Protein AF-A0AA88SVY3-F1 (afdb_monomer)

Foldseek 3Di:
DDDDDDDDDDDDDDDDDDDDDDDDDDDDDDDPDPDDDDDPPDPPPPPPDDPLSVVCPPHAFDWDFCVQVVVVCLVVVVVDDPQWQKEKFFDTFAAAADDPQQWLLRQLQSQVCQQPVVDDDDSVNLVVLCVVVVCWDTHDHLAPVSSQVSSCVRRVFHKDKFADFCDDPNVLVVLQLLLQQFKKKAWFAQDPVRAGDQPLQQRTGIKIWRMKMFTAGPPPDDQPPFDADPSGNSYTYDPHGDDSVSSVDTPWMWTWIHTNSHRHTDTYTPVRRRNRQQRNQDHNVCVVPVPDDTDADPNGSNNRTHRIMMTIDHPVPPDDPPDDPPPPDDDDDDDD

Secondary structure (DSSP, 8-state):
---------------PPPPPPPPPPPPPPPPPPPPPPPPP----------HHHHHHTT--PPPSSSHHHHHHHHTTGGGS-TTEEEEEEE---------SS-HHHHHHHHHHHHH-TT----HHHHHHHHHHTTS-SSS----HHHHHHHHHHHH---EEEEES-SSTHHHHHHHHHHHTT--EEEEEEB-TTS-B--STTTTEEEEEEEEEEEEEETTSS-GGGSEE-SS-TTEEEESSPPPHHHHHS-SEEEEEEEETT-SS-EEEEHHHHHHHHHT-----HHHHHSS------TTHHHHHHTTEEEEEPPGGG------STTSS--------

Sequence (336 aa):
MEHDKQELMSVAPSHFTPPLAPPPPPPAPPPPPPAPPPPPHAPSLQSKKKLYQAIAEGRTAVEGDFEEACLLFTQRESSFRKDLQWVLFNKYVPSLIQDGPKCGLVALWMASHLLNPAMTISIENIMQKAVNKRYTSQGEMFSARDMALLAEEVYGIRVQRLSGGMTGDHAALILKHLTDGQPILIPYDEDFNHEPCLRSGHKAHWAVASGVLLGLAQGSVNSEQLLTDATLPWLHLSGVGAPATWLSNPVEVYILAKQGKSLRYQLWKFETVAKSNAQLREIDPQRASDGSYYVLPPGGVEEGLAGQVLLLHTSQTNTYPEQDAMGRMAVQHDCV

Mean predicted aligned error: 11.78 Å

pLDDT: mean 85.82, std 18.76, range [34.41, 98.88]

Structure (mmCIF, N/CA/C/O backbone):
data_AF-A0AA88SVY3-F1
#
_entry.id   AF-A0AA88SVY3-F1
#
loop_
_atom_site.group_PDB
_atom_site.id
_atom_site.type_symbol
_atom_site.label_atom_id
_atom_site.label_alt_id
_atom_site.label_comp_id
_atom_site.label_asym_id
_atom_site.label_entity_id
_atom_site.label_seq_id
_atom_site.pdbx_PDB_ins_code
_atom_site.Cartn_x
_atom_site.Cartn_y
_atom_site.Cartn_z
_atom_site.occupancy
_atom_site.B_iso_or_equiv
_atom_site.auth_seq_id
_atom_site.auth_comp_id
_atom_site.auth_asym_id
_atom_site.auth_atom_id
_atom_site.pdbx_PDB_model_num
ATOM 1 N N . MET A 1 1 ? 110.793 19.711 -80.933 1.00 38.62 1 MET A N 1
ATOM 2 C CA . MET A 1 1 ? 110.943 21.115 -81.341 1.00 38.62 1 MET A CA 1
ATOM 3 C C . MET A 1 1 ? 109.806 21.879 -80.695 1.00 38.62 1 MET A C 1
ATOM 5 O O . MET A 1 1 ? 108.677 21.708 -81.118 1.00 38.62 1 MET A O 1
ATOM 9 N N . GLU A 1 2 ? 110.103 22.444 -79.522 1.00 40.59 2 GLU A N 1
ATOM 10 C CA . GLU A 1 2 ? 109.792 23.835 -79.150 1.00 40.59 2 GLU A CA 1
ATOM 11 C C . GLU A 1 2 ? 108.325 24.082 -78.789 1.00 40.59 2 GLU A C 1
ATOM 13 O O . GLU A 1 2 ? 107.413 23.643 -79.466 1.00 40.59 2 GLU A O 1
ATOM 18 N N . HIS A 1 3 ? 107.984 24.828 -77.758 1.00 39.03 3 HIS A N 1
ATOM 19 C CA . HIS A 1 3 ? 108.683 25.286 -76.573 1.00 39.03 3 HIS A CA 1
ATOM 20 C C . HIS A 1 3 ? 107.538 25.744 -75.671 1.00 39.03 3 HIS A C 1
ATOM 22 O O . HIS A 1 3 ? 106.634 26.454 -76.112 1.00 39.03 3 HIS A O 1
ATOM 28 N N . ASP A 1 4 ? 107.603 25.320 -74.420 1.00 38.50 4 ASP A N 1
ATOM 29 C CA . ASP A 1 4 ? 106.940 25.952 -73.294 1.00 38.50 4 ASP A CA 1
ATOM 30 C C . ASP A 1 4 ? 107.111 27.479 -73.331 1.00 38.50 4 ASP A C 1
ATOM 32 O O . ASP A 1 4 ? 108.226 27.980 -73.513 1.00 38.50 4 ASP A O 1
ATOM 36 N N . LYS A 1 5 ? 106.028 28.213 -73.064 1.00 45.25 5 LYS A N 1
ATOM 37 C CA . LYS A 1 5 ? 106.104 29.547 -72.463 1.00 45.25 5 LYS A CA 1
ATOM 38 C C . LYS A 1 5 ? 105.030 29.695 -71.389 1.00 45.25 5 LYS A C 1
ATOM 40 O O . LYS A 1 5 ? 103.870 29.981 -71.657 1.00 45.25 5 LYS A O 1
ATOM 45 N N . GLN A 1 6 ? 105.508 29.473 -70.170 1.00 35.91 6 GLN A N 1
ATOM 46 C CA . GLN A 1 6 ? 105.113 30.107 -68.917 1.00 35.91 6 GLN A CA 1
ATOM 47 C C . GLN A 1 6 ? 104.550 31.523 -69.072 1.00 35.91 6 GLN A C 1
ATOM 49 O O . GLN A 1 6 ? 105.195 32.383 -69.672 1.00 35.91 6 GLN A O 1
ATOM 54 N N . GLU A 1 7 ? 103.476 31.801 -68.332 1.00 40.00 7 GLU A N 1
ATOM 55 C CA . GLU A 1 7 ? 103.371 33.074 -67.626 1.00 40.00 7 GLU A CA 1
ATOM 56 C C . GLU A 1 7 ? 102.942 32.841 -66.170 1.00 40.00 7 GLU A C 1
ATOM 58 O O . GLU A 1 7 ? 101.982 32.133 -65.865 1.00 40.00 7 GLU A O 1
ATOM 63 N N . LEU A 1 8 ? 103.774 33.384 -65.283 1.00 38.03 8 LEU A N 1
ATOM 64 C CA . LEU A 1 8 ? 103.706 33.370 -63.828 1.00 38.03 8 LEU A CA 1
ATOM 65 C C . LEU A 1 8 ? 102.460 34.099 -63.317 1.00 38.03 8 LEU A C 1
ATOM 67 O O . LEU A 1 8 ? 102.281 35.262 -63.656 1.00 38.03 8 LEU A O 1
ATOM 71 N N . MET A 1 9 ? 101.773 33.533 -62.320 1.00 37.78 9 MET A N 1
ATOM 72 C CA . MET A 1 9 ? 101.208 34.336 -61.227 1.00 37.78 9 MET A CA 1
ATOM 73 C C . MET A 1 9 ? 101.371 33.625 -59.872 1.00 37.78 9 MET A C 1
ATOM 75 O O . MET A 1 9 ? 100.704 32.646 -59.567 1.00 37.78 9 MET A O 1
ATOM 79 N N . SER A 1 10 ? 102.343 34.143 -59.114 1.00 42.22 10 SER A N 1
ATOM 80 C CA . SER A 1 10 ? 102.371 34.395 -57.664 1.00 42.22 10 SER A CA 1
ATOM 81 C C . SER A 1 10 ? 101.525 33.514 -56.724 1.00 42.22 10 SER A C 1
ATOM 83 O O . SER A 1 10 ? 100.301 33.586 -56.683 1.00 42.22 10 SER A O 1
ATOM 85 N N . VAL A 1 11 ? 102.238 32.781 -55.861 1.00 44.75 11 VAL A N 1
ATOM 86 C CA . VAL A 1 11 ? 101.740 32.157 -54.625 1.00 44.75 11 VAL A CA 1
ATOM 87 C C . VAL A 1 11 ? 101.796 33.172 -53.474 1.00 44.75 11 VAL A C 1
ATOM 89 O O . VAL A 1 11 ? 102.822 33.822 -53.275 1.00 44.75 11 VAL A O 1
ATOM 92 N N . ALA A 1 12 ? 100.723 33.250 -52.684 1.00 44.59 12 ALA A N 1
ATOM 93 C CA . ALA A 1 12 ? 100.637 33.922 -51.381 1.00 44.59 12 ALA A CA 1
ATOM 94 C C . ALA A 1 12 ? 99.680 33.104 -50.464 1.00 44.59 12 ALA A C 1
ATOM 96 O O . ALA A 1 12 ? 98.941 32.264 -50.976 1.00 44.59 12 ALA A O 1
ATOM 97 N N . PRO A 1 13 ? 99.736 33.223 -49.123 1.00 45.59 13 PRO A N 1
ATOM 98 C CA . PRO A 1 13 ? 100.022 32.098 -48.234 1.00 45.59 13 PRO A CA 1
ATOM 99 C C . PRO A 1 13 ? 98.795 31.340 -47.706 1.00 45.59 13 PRO A C 1
ATOM 101 O O . PRO A 1 13 ? 97.705 31.874 -47.521 1.00 45.59 13 PRO A O 1
ATOM 104 N N . SER A 1 14 ? 99.043 30.072 -47.386 1.00 46.75 14 SER A N 1
ATOM 105 C CA . SER A 1 14 ? 98.142 29.106 -46.762 1.00 46.75 14 SER A CA 1
ATOM 106 C C . SER A 1 14 ? 97.764 29.477 -45.322 1.00 46.75 14 SER A C 1
ATOM 108 O O . SER A 1 14 ? 98.605 29.418 -44.422 1.00 46.75 14 SER A O 1
ATOM 110 N N . HIS A 1 15 ? 96.480 29.755 -45.093 1.00 52.34 15 HIS A N 1
ATOM 111 C CA . HIS A 1 15 ? 95.868 29.800 -43.766 1.00 52.34 15 HIS A CA 1
ATOM 112 C C . HIS A 1 15 ? 95.103 28.496 -43.501 1.00 52.34 15 HIS A C 1
ATOM 114 O O . HIS A 1 15 ? 94.047 28.246 -44.080 1.00 52.34 15 HIS A O 1
ATOM 120 N N . PHE A 1 16 ? 95.644 27.665 -42.609 1.00 52.28 16 PHE A N 1
ATOM 121 C CA . PHE A 1 16 ? 94.919 26.549 -42.002 1.00 52.28 16 PHE A CA 1
ATOM 122 C C . PHE A 1 16 ? 93.785 27.105 -41.130 1.00 52.28 16 PHE A C 1
ATOM 124 O O . PHE A 1 16 ? 94.038 27.805 -40.151 1.00 52.28 16 PHE A O 1
ATOM 131 N N . THR A 1 17 ? 92.540 26.790 -41.481 1.00 57.47 17 THR A N 1
ATOM 132 C CA . THR A 1 17 ? 91.354 27.051 -40.655 1.00 57.47 17 THR A CA 1
ATOM 133 C C . THR A 1 17 ? 90.905 25.741 -39.991 1.00 57.47 17 THR A C 1
ATOM 135 O O . THR A 1 17 ? 90.805 24.721 -40.674 1.00 57.47 17 THR A O 1
ATOM 138 N N . PRO A 1 18 ? 90.679 25.714 -38.664 1.00 63.53 18 PRO A N 1
ATOM 139 C CA . PRO A 1 18 ? 90.101 24.556 -37.983 1.00 63.53 18 PRO A CA 1
ATOM 140 C C . PRO A 1 18 ? 88.616 24.371 -38.368 1.00 63.53 18 PRO A C 1
ATOM 142 O O . PRO A 1 18 ? 87.993 25.309 -38.872 1.00 63.53 18 PRO A O 1
ATOM 145 N N . PRO A 1 19 ? 88.042 23.169 -38.169 1.00 61.12 19 PRO A N 1
ATOM 146 C CA . PRO A 1 19 ? 86.745 22.798 -38.732 1.00 61.12 19 PRO A CA 1
ATOM 147 C C . PRO A 1 19 ? 85.593 23.621 -38.142 1.00 61.12 19 PRO A C 1
ATOM 149 O O . PRO A 1 19 ? 85.556 23.892 -36.941 1.00 61.12 19 PRO A O 1
ATOM 152 N N . LEU A 1 20 ? 84.626 23.980 -38.994 1.00 62.75 20 LEU A N 1
ATOM 153 C CA . LEU A 1 20 ? 83.372 24.604 -38.576 1.00 62.75 20 LEU A CA 1
ATOM 154 C C . LEU A 1 20 ? 82.598 23.663 -37.642 1.00 62.75 20 LEU A C 1
ATOM 156 O O . LEU A 1 20 ? 82.299 22.523 -37.996 1.00 62.75 20 LEU A O 1
ATOM 160 N N . ALA A 1 21 ? 82.253 24.166 -36.457 1.00 71.06 21 ALA A N 1
ATOM 161 C CA . ALA A 1 21 ? 81.318 23.510 -35.555 1.00 71.06 21 ALA A CA 1
ATOM 162 C C . ALA A 1 21 ? 79.933 23.370 -36.225 1.00 71.06 21 ALA A C 1
ATOM 164 O O . ALA A 1 21 ? 79.529 24.269 -36.972 1.00 71.06 21 ALA A O 1
ATOM 165 N N . PRO A 1 22 ? 79.192 22.274 -35.974 1.00 73.69 22 PRO A N 1
ATOM 166 C CA . PRO A 1 22 ? 77.844 22.120 -36.504 1.00 73.69 22 PRO A CA 1
ATOM 167 C C . PRO A 1 22 ? 76.922 23.223 -35.956 1.00 73.69 22 PRO A C 1
ATOM 169 O O . PRO A 1 22 ? 77.108 23.670 -34.819 1.00 73.69 22 PRO A O 1
ATOM 172 N N . PRO A 1 23 ? 75.930 23.674 -36.744 1.00 76.31 23 PRO A N 1
ATOM 173 C CA . PRO A 1 23 ? 75.002 24.704 -36.303 1.00 76.31 23 PRO A CA 1
ATOM 174 C C . PRO A 1 23 ? 74.207 24.230 -35.075 1.00 76.31 23 PRO A C 1
ATOM 176 O O . PRO A 1 23 ? 73.909 23.037 -34.958 1.00 76.31 23 PRO A O 1
ATOM 179 N N . PRO A 1 24 ? 73.847 25.147 -34.158 1.00 76.38 24 PRO A N 1
ATOM 180 C CA . PRO A 1 24 ? 73.010 24.808 -33.017 1.00 76.38 24 PRO A CA 1
ATOM 181 C C . PRO A 1 24 ? 71.644 24.283 -33.492 1.00 76.38 24 PRO A C 1
ATOM 183 O O . PRO A 1 24 ? 71.151 24.717 -34.539 1.00 76.38 24 PRO A O 1
ATOM 186 N N . PRO A 1 25 ? 71.017 23.359 -32.741 1.00 77.00 25 PRO A N 1
ATOM 187 C CA . PRO A 1 25 ? 69.682 22.880 -33.068 1.00 77.00 25 PRO A CA 1
ATOM 188 C C . PRO A 1 25 ? 68.681 24.048 -33.078 1.00 77.00 25 PRO A C 1
ATOM 190 O O . PRO A 1 25 ? 68.851 25.010 -32.320 1.00 77.00 25 PRO A O 1
ATOM 193 N N . PRO A 1 26 ? 67.637 23.983 -33.923 1.00 78.69 26 PRO A N 1
ATOM 194 C CA . PRO A 1 26 ? 66.611 25.013 -33.960 1.00 78.69 26 PRO A CA 1
ATOM 195 C C . PRO A 1 26 ? 65.937 25.156 -32.584 1.00 78.69 26 PRO A C 1
ATOM 197 O O . PRO A 1 26 ? 65.786 24.159 -31.869 1.00 78.69 26 PRO A O 1
ATOM 200 N N . PRO A 1 27 ? 65.528 26.378 -32.197 1.00 78.25 27 PRO A N 1
ATOM 201 C CA . PRO A 1 27 ? 64.819 26.597 -30.945 1.00 78.25 27 PRO A CA 1
ATOM 202 C C . PRO A 1 27 ? 63.531 25.769 -30.915 1.00 78.25 27 PRO A C 1
ATOM 204 O O . PRO A 1 27 ? 62.824 25.659 -31.919 1.00 78.25 27 PRO A O 1
ATOM 207 N N . ALA A 1 28 ? 63.239 25.179 -29.753 1.00 76.44 28 ALA A N 1
ATOM 208 C CA . ALA A 1 28 ? 62.013 24.424 -29.544 1.00 76.44 28 ALA A CA 1
ATOM 209 C C . ALA A 1 28 ? 60.786 25.305 -29.855 1.00 76.44 28 ALA A C 1
ATOM 211 O O . ALA A 1 28 ? 60.796 26.497 -29.522 1.00 76.44 28 ALA A O 1
ATOM 212 N N . PRO A 1 29 ? 59.734 24.751 -30.486 1.00 78.31 29 PRO A N 1
ATOM 213 C CA . PRO A 1 29 ? 58.513 25.500 -30.735 1.00 78.31 29 PRO A CA 1
ATOM 214 C C . PRO A 1 29 ? 57.922 26.001 -29.407 1.00 78.31 29 PRO A C 1
ATOM 216 O O . PRO A 1 29 ? 58.039 25.314 -28.386 1.00 78.31 29 PRO A O 1
ATOM 219 N N . PRO A 1 30 ? 57.298 27.193 -29.398 1.00 79.75 30 PRO A N 1
ATOM 220 C CA . PRO A 1 30 ? 56.663 27.716 -28.199 1.00 79.75 30 PRO A CA 1
ATOM 221 C C . PRO A 1 30 ? 55.594 26.733 -27.697 1.00 79.75 30 PRO A C 1
ATOM 223 O O . PRO A 1 30 ? 54.940 26.072 -28.513 1.00 79.75 30 PRO A O 1
ATOM 226 N N . PRO A 1 31 ? 55.406 26.620 -26.369 1.00 78.38 31 PRO A N 1
ATOM 227 C CA . PRO A 1 31 ? 54.358 25.778 -25.815 1.00 78.38 31 PRO A CA 1
ATOM 228 C C . PRO A 1 31 ? 52.995 26.208 -26.376 1.00 78.38 31 PRO A C 1
ATOM 230 O O . PRO A 1 31 ? 52.778 27.405 -26.605 1.00 78.38 31 PRO A O 1
ATOM 233 N N . PRO A 1 32 ? 52.075 25.256 -26.615 1.00 77.50 32 PRO A N 1
ATOM 234 C CA . PRO A 1 32 ? 50.740 25.589 -27.082 1.00 77.50 32 PRO A CA 1
ATOM 235 C C . PRO A 1 32 ? 50.075 26.563 -26.097 1.00 77.50 32 PRO A C 1
ATOM 237 O O . PRO A 1 32 ? 50.305 26.459 -24.886 1.00 77.50 32 PRO A O 1
ATOM 240 N N . PRO A 1 33 ? 49.264 27.514 -26.593 1.00 78.88 33 PRO A N 1
ATOM 241 C CA . PRO A 1 33 ? 48.534 28.421 -25.723 1.00 78.88 33 PRO A CA 1
ATOM 242 C C . PRO A 1 33 ? 47.681 27.612 -24.733 1.00 78.88 33 PRO A C 1
ATOM 244 O O . PRO A 1 33 ? 47.152 26.559 -25.106 1.00 78.88 33 PRO A O 1
ATOM 247 N N . PRO A 1 34 ? 47.549 28.074 -23.476 1.00 77.69 34 PRO A N 1
ATOM 248 C CA . PRO A 1 34 ? 46.697 27.413 -22.500 1.00 77.69 34 PRO A CA 1
ATOM 249 C C . PRO A 1 34 ? 45.287 27.271 -23.072 1.00 77.69 34 PRO A C 1
ATOM 251 O O . PRO A 1 34 ? 44.765 28.198 -23.697 1.00 77.69 34 PRO A O 1
ATOM 254 N N . ALA A 1 35 ? 44.696 26.089 -22.884 1.00 75.19 35 ALA A N 1
ATOM 255 C CA . ALA A 1 35 ? 43.340 25.821 -23.333 1.00 75.19 35 ALA A CA 1
ATOM 256 C C . ALA A 1 35 ? 42.397 26.911 -22.790 1.00 75.19 35 ALA A C 1
ATOM 258 O O . ALA A 1 35 ? 42.547 27.313 -21.629 1.00 75.19 35 ALA A O 1
ATOM 259 N N . PRO A 1 36 ? 41.447 27.409 -23.604 1.00 76.75 36 PRO A N 1
ATOM 260 C CA . PRO A 1 36 ? 40.464 28.362 -23.118 1.00 76.75 36 PRO A CA 1
ATOM 261 C C . PRO A 1 36 ? 39.750 27.768 -21.896 1.00 76.75 36 PRO A C 1
ATOM 263 O O . PRO A 1 36 ? 39.521 26.553 -21.859 1.00 76.75 36 PRO A O 1
ATOM 266 N N . PRO A 1 37 ? 39.415 28.595 -20.888 1.00 73.81 37 PRO A N 1
ATOM 267 C CA . PRO A 1 37 ? 38.660 28.120 -19.741 1.00 73.81 37 PRO A CA 1
ATOM 268 C C . PRO A 1 37 ? 37.387 27.427 -20.240 1.00 73.81 37 PRO A C 1
ATOM 270 O O . PRO A 1 37 ? 36.797 27.886 -21.228 1.00 73.81 37 PRO A O 1
ATOM 273 N N . PRO A 1 38 ? 36.970 26.319 -19.601 1.00 68.75 38 PRO A N 1
ATOM 274 C CA . PRO A 1 38 ? 35.731 25.661 -19.975 1.00 68.75 38 PRO A CA 1
ATOM 275 C C . PRO A 1 38 ? 34.604 26.702 -19.959 1.00 68.75 38 PRO A C 1
ATOM 277 O O . PRO A 1 38 ? 34.604 27.580 -19.086 1.00 68.75 38 PRO A O 1
ATOM 280 N N . PRO A 1 39 ? 33.666 26.649 -20.922 1.00 68.38 39 PRO A N 1
ATOM 281 C CA . PRO A 1 39 ? 32.516 27.538 -20.897 1.00 68.38 39 PRO A CA 1
ATOM 282 C C . PRO A 1 39 ? 31.857 27.437 -19.515 1.00 68.38 39 PRO A C 1
ATOM 284 O O . PRO A 1 39 ? 31.806 26.331 -18.961 1.00 68.38 39 PRO A O 1
ATOM 287 N N . PRO A 1 40 ? 31.390 28.559 -18.931 1.00 62.84 40 PRO A N 1
ATOM 288 C CA . PRO A 1 40 ? 30.701 28.516 -17.651 1.00 62.84 40 PRO A CA 1
ATOM 289 C C . PRO A 1 40 ? 29.608 27.461 -17.758 1.00 62.84 40 PRO A C 1
ATOM 291 O O . PRO A 1 40 ? 28.834 27.479 -18.719 1.00 62.84 40 PRO A O 1
ATOM 294 N N . HIS A 1 41 ? 29.613 26.507 -16.821 1.00 53.84 41 HIS A N 1
ATOM 295 C CA . HIS A 1 41 ? 28.600 25.467 -16.753 1.00 53.84 41 HIS A CA 1
ATOM 296 C C . HIS A 1 41 ? 27.244 26.139 -16.942 1.00 53.84 41 HIS A C 1
ATOM 298 O O . HIS A 1 41 ? 26.860 26.990 -16.135 1.00 53.84 41 HIS A O 1
ATOM 304 N N . ALA A 1 42 ? 26.553 25.799 -18.035 1.00 49.50 42 ALA A N 1
ATOM 305 C CA . ALA A 1 42 ? 25.160 26.170 -18.187 1.00 49.50 42 ALA A CA 1
ATOM 306 C C . ALA A 1 42 ? 24.477 25.783 -16.870 1.00 49.50 42 ALA A C 1
ATOM 308 O O . ALA A 1 42 ? 24.758 24.680 -16.378 1.00 49.50 42 ALA A O 1
ATOM 309 N N . PRO A 1 43 ? 23.676 26.671 -16.251 1.00 45.84 43 PRO A N 1
ATOM 310 C CA . PRO A 1 43 ? 22.988 26.323 -15.024 1.00 45.84 43 PRO A CA 1
ATOM 311 C C . PRO A 1 43 ? 22.307 24.990 -15.283 1.00 45.84 43 PRO A C 1
ATOM 313 O O . PRO A 1 43 ? 21.544 24.866 -16.244 1.00 45.84 43 PRO A O 1
ATOM 316 N N . SER A 1 44 ? 22.690 23.987 -14.485 1.00 46.94 44 SER A N 1
ATOM 317 C CA . SER A 1 44 ? 22.008 22.703 -14.424 1.00 46.94 44 SER A CA 1
ATOM 318 C C . SER A 1 44 ? 20.526 23.024 -14.522 1.00 46.94 44 SER A C 1
ATOM 320 O O . SER A 1 44 ? 20.018 23.793 -13.700 1.00 46.94 44 SER A O 1
ATOM 322 N N . LEU A 1 45 ? 19.874 22.554 -15.591 1.00 45.50 45 LEU A N 1
ATOM 323 C CA . LEU A 1 45 ? 18.425 22.569 -15.688 1.00 45.50 45 LEU A CA 1
ATOM 324 C C . LEU A 1 45 ? 17.968 21.782 -14.467 1.00 45.50 45 LEU A C 1
ATOM 326 O O . LEU A 1 45 ? 17.902 20.557 -14.516 1.00 45.50 45 LEU A O 1
ATOM 330 N N . GLN A 1 46 ? 17.738 22.478 -13.351 1.00 50.09 46 GLN A N 1
ATOM 331 C CA . GLN A 1 46 ? 17.101 21.910 -12.184 1.00 50.09 46 GLN A CA 1
ATOM 332 C C . GLN A 1 46 ? 15.807 21.347 -12.738 1.00 50.09 46 GLN A C 1
ATOM 334 O O . GLN A 1 46 ? 14.932 22.103 -13.173 1.00 50.09 46 GLN A O 1
ATOM 339 N N . SER A 1 47 ? 15.742 20.019 -12.837 1.00 61.25 47 SER A N 1
ATOM 340 C CA . SER A 1 47 ? 14.540 19.315 -13.243 1.00 61.25 47 SER A CA 1
ATOM 341 C C . SER A 1 47 ? 13.410 19.940 -12.443 1.00 61.25 47 SER A C 1
ATOM 343 O O . SER A 1 47 ? 13.499 19.958 -11.212 1.00 61.25 47 SER A O 1
ATOM 345 N N . LYS A 1 48 ? 12.424 20.549 -13.117 1.00 72.88 48 LYS A N 1
ATOM 346 C CA . LYS A 1 48 ? 11.329 21.251 -12.438 1.00 72.88 48 LYS A CA 1
ATOM 347 C C . LYS A 1 48 ? 10.789 20.323 -11.351 1.00 72.88 48 LYS A C 1
ATOM 349 O O . LYS A 1 48 ? 10.248 19.265 -11.678 1.00 72.88 48 LYS A O 1
ATOM 354 N N . LYS A 1 49 ? 11.003 20.689 -10.081 1.00 80.69 49 LYS A N 1
ATOM 355 C CA . LYS A 1 49 ? 10.572 19.885 -8.934 1.00 80.69 49 LYS A CA 1
ATOM 356 C C . LYS A 1 49 ? 9.083 19.604 -9.083 1.00 80.69 49 LYS A C 1
ATOM 358 O O . LYS A 1 49 ? 8.299 20.514 -9.365 1.00 80.69 49 LYS A O 1
ATOM 363 N N . LYS A 1 50 ? 8.689 18.343 -8.922 1.00 90.31 50 LYS A N 1
ATOM 364 C CA . LYS A 1 50 ? 7.274 17.967 -8.982 1.00 90.31 50 LYS A CA 1
ATOM 365 C C . LYS A 1 50 ? 6.545 18.532 -7.762 1.00 90.31 50 LYS A C 1
ATOM 367 O O . LYS A 1 50 ? 7.145 18.701 -6.703 1.00 90.31 50 LYS A O 1
ATOM 372 N N . LEU A 1 51 ? 5.239 18.779 -7.894 1.00 89.94 51 LEU A N 1
ATOM 373 C CA . LEU A 1 51 ? 4.417 19.388 -6.838 1.00 89.94 51 LEU A CA 1
ATOM 374 C C . LEU A 1 51 ? 4.582 18.686 -5.481 1.00 89.94 51 LEU A C 1
ATOM 376 O O . LEU A 1 51 ? 4.783 19.344 -4.468 1.00 89.94 51 LEU A O 1
ATOM 380 N N . TYR A 1 52 ? 4.562 17.353 -5.464 1.00 90.12 52 TYR A N 1
ATOM 381 C CA . TYR A 1 52 ? 4.708 16.587 -4.228 1.00 90.12 52 TYR A CA 1
ATOM 382 C C . TYR A 1 52 ? 6.099 16.723 -3.583 1.00 90.12 52 TYR A C 1
ATOM 384 O O . TYR A 1 52 ? 6.205 16.742 -2.360 1.00 90.12 52 TYR A O 1
ATOM 392 N N . GLN A 1 53 ? 7.161 16.884 -4.384 1.00 92.56 53 GLN A N 1
ATOM 393 C CA . GLN A 1 53 ? 8.515 17.139 -3.878 1.00 92.56 53 GLN A CA 1
ATOM 394 C C . GLN A 1 53 ? 8.584 18.523 -3.228 1.00 92.56 53 GLN A C 1
ATOM 396 O O . GLN A 1 53 ? 9.144 18.660 -2.147 1.00 92.56 53 GLN A O 1
ATOM 401 N N . ALA A 1 54 ? 7.957 19.528 -3.847 1.00 92.06 54 ALA A N 1
ATOM 402 C CA . ALA A 1 54 ? 7.877 20.876 -3.291 1.00 92.06 54 ALA A CA 1
ATOM 403 C C . ALA A 1 54 ? 7.040 20.929 -1.999 1.00 92.06 54 ALA A C 1
ATOM 405 O O . ALA A 1 54 ? 7.413 21.619 -1.057 1.00 92.06 54 ALA A O 1
ATOM 406 N N . ILE A 1 55 ? 5.934 20.178 -1.920 1.00 89.81 55 ILE A N 1
ATOM 407 C CA . ILE A 1 55 ? 5.104 20.095 -0.704 1.00 89.81 55 ILE A CA 1
ATOM 408 C C . ILE A 1 55 ? 5.874 19.454 0.459 1.00 89.81 55 ILE A C 1
ATOM 410 O O . ILE A 1 55 ? 5.670 19.843 1.609 1.00 89.81 55 ILE A O 1
ATOM 414 N N . ALA A 1 56 ? 6.725 18.468 0.176 1.00 91.75 56 ALA A N 1
ATOM 415 C CA . ALA A 1 56 ? 7.505 17.765 1.188 1.00 91.75 56 ALA A CA 1
ATOM 416 C C . ALA A 1 56 ? 8.794 18.495 1.599 1.00 91.75 56 ALA A C 1
ATOM 418 O O . ALA A 1 56 ? 9.373 18.176 2.636 1.00 91.75 56 ALA A O 1
ATOM 419 N N . GLU A 1 57 ? 9.255 19.462 0.807 1.00 91.69 57 GLU A N 1
ATOM 420 C CA . GLU A 1 57 ? 10.495 20.183 1.068 1.00 91.69 57 GLU A CA 1
ATOM 421 C C . GLU A 1 57 ? 10.454 20.907 2.423 1.00 91.69 57 GLU A C 1
ATOM 423 O O . GLU A 1 57 ? 9.513 21.637 2.738 1.00 91.69 57 GLU A O 1
ATOM 428 N N . GLY A 1 58 ? 11.476 20.667 3.250 1.00 89.94 58 GLY A N 1
ATOM 429 C CA . GLY A 1 58 ? 11.582 21.241 4.594 1.00 89.94 58 GLY A CA 1
ATOM 430 C C . GLY A 1 58 ? 10.634 20.640 5.638 1.00 89.94 58 GLY A C 1
ATOM 431 O O . GLY A 1 58 ? 10.568 21.160 6.750 1.00 89.94 58 GLY A O 1
ATOM 432 N N . ARG A 1 59 ? 9.903 19.563 5.315 1.00 92.44 59 ARG A N 1
ATOM 433 C CA . ARG A 1 59 ? 9.029 18.849 6.258 1.00 92.44 59 ARG A CA 1
ATOM 434 C C . ARG A 1 59 ? 9.633 17.509 6.659 1.00 92.44 59 ARG A C 1
ATOM 436 O O . ARG A 1 59 ? 10.290 16.849 5.858 1.00 92.44 59 ARG A O 1
ATOM 443 N N . THR A 1 60 ? 9.349 17.084 7.882 1.00 90.62 60 THR A N 1
ATOM 444 C CA . THR A 1 60 ? 9.682 15.750 8.391 1.00 90.62 60 THR A CA 1
ATOM 445 C C . THR A 1 60 ? 8.413 14.919 8.535 1.00 90.62 60 THR A C 1
ATOM 447 O O . THR A 1 60 ? 7.339 15.452 8.825 1.00 90.62 60 THR A O 1
ATOM 450 N N . ALA A 1 61 ? 8.519 13.614 8.286 1.00 92.44 61 ALA A N 1
ATOM 451 C CA . ALA A 1 61 ? 7.432 12.689 8.579 1.00 92.44 61 ALA A CA 1
ATOM 452 C C . ALA A 1 61 ? 7.284 12.516 10.096 1.00 92.44 61 ALA A C 1
ATOM 454 O O . ALA A 1 61 ? 8.249 12.687 10.842 1.00 92.44 61 ALA A O 1
ATOM 455 N N . VAL A 1 62 ? 6.071 12.193 10.540 1.00 93.69 62 VAL A N 1
ATOM 456 C CA . VAL A 1 62 ? 5.815 11.836 11.937 1.00 93.69 62 VAL A CA 1
ATOM 457 C C . VAL A 1 62 ? 6.233 10.381 12.142 1.00 93.69 62 VAL A C 1
ATOM 459 O O . VAL A 1 62 ? 5.904 9.518 11.325 1.00 93.69 62 VAL A O 1
ATOM 462 N N . GLU A 1 63 ? 6.973 10.125 13.219 1.00 94.06 63 GLU A N 1
ATOM 463 C CA . GLU A 1 63 ? 7.450 8.790 13.573 1.00 94.06 63 GLU A CA 1
ATOM 464 C C . GLU A 1 63 ? 6.612 8.162 14.682 1.00 94.06 63 GLU A C 1
ATOM 466 O O . GLU A 1 63 ? 6.045 8.871 15.515 1.00 94.06 63 GLU A O 1
ATOM 471 N N . GLY A 1 64 ? 6.586 6.829 14.686 1.00 93.94 64 GLY A N 1
ATOM 472 C CA . GLY A 1 64 ? 5.945 6.016 15.710 1.00 93.94 64 GLY A CA 1
ATOM 473 C C . GLY A 1 64 ? 4.819 5.124 15.178 1.00 93.94 64 GLY A C 1
ATOM 474 O O . GLY A 1 64 ? 4.359 5.259 14.037 1.00 93.94 64 GLY A O 1
ATOM 475 N N . ASP A 1 65 ? 4.454 4.130 15.989 1.00 94.69 65 ASP A N 1
ATOM 476 C CA . ASP A 1 65 ? 3.516 3.074 15.604 1.00 94.69 65 ASP A CA 1
ATOM 477 C C . ASP A 1 65 ? 2.094 3.623 15.424 1.00 94.69 65 ASP A C 1
ATOM 479 O O . ASP A 1 65 ? 1.366 3.127 14.568 1.00 94.69 65 ASP A O 1
ATOM 483 N N . PHE A 1 66 ? 1.684 4.663 16.154 1.00 95.50 66 PHE A N 1
ATOM 484 C CA . PHE A 1 66 ? 0.286 5.128 16.153 1.00 95.50 66 PHE A CA 1
ATOM 485 C C . PHE A 1 66 ? 0.129 6.638 15.962 1.00 95.50 66 PHE A C 1
ATOM 487 O O . PHE A 1 66 ? -0.934 7.098 15.559 1.00 95.50 66 PHE A O 1
ATOM 494 N N . GLU A 1 67 ? 1.182 7.411 16.183 1.00 94.75 67 GLU A N 1
ATOM 495 C CA . GLU A 1 67 ? 1.182 8.864 16.324 1.00 94.75 67 GLU A CA 1
ATOM 496 C C . GLU A 1 67 ? 0.599 9.556 15.086 1.00 94.75 67 GLU A C 1
ATOM 498 O O . GLU A 1 67 ? -0.329 10.361 15.178 1.00 94.75 67 GLU A O 1
ATOM 503 N N . GLU A 1 68 ? 1.092 9.201 13.898 1.00 95.62 68 GLU A N 1
ATOM 504 C CA . GLU A 1 68 ? 0.597 9.773 12.644 1.00 95.62 68 GLU A CA 1
ATOM 505 C C . GLU A 1 68 ? -0.840 9.328 12.321 1.00 95.62 68 GLU A C 1
ATOM 507 O O . GLU A 1 68 ? -1.632 10.113 11.790 1.00 95.62 68 GLU A O 1
ATOM 512 N N . ALA A 1 69 ? -1.198 8.088 12.664 1.00 95.75 69 ALA A N 1
ATOM 513 C CA . ALA A 1 69 ? -2.540 7.554 12.452 1.00 95.75 69 ALA A CA 1
ATOM 514 C C . ALA A 1 69 ? -3.567 8.240 13.367 1.00 95.75 69 ALA A C 1
ATOM 516 O O . ALA A 1 69 ? -4.613 8.673 12.887 1.00 95.75 69 ALA A O 1
ATOM 517 N N . CYS A 1 70 ? -3.247 8.425 14.650 1.00 95.81 70 CYS A N 1
ATOM 518 C CA . CYS A 1 70 ? -4.083 9.165 15.593 1.00 95.81 70 CYS A CA 1
ATOM 519 C C . CYS A 1 70 ? -4.311 10.603 15.107 1.00 95.81 70 CYS A C 1
ATOM 521 O O . CYS A 1 70 ? -5.456 11.042 15.025 1.00 95.81 70 CYS A O 1
ATOM 523 N N . LEU A 1 71 ? -3.262 11.312 14.665 1.00 94.94 71 LEU A N 1
ATOM 524 C CA . LEU A 1 71 ? -3.406 12.657 14.086 1.00 94.94 71 LEU A CA 1
ATOM 525 C C . LEU A 1 71 ? -4.343 12.679 12.868 1.00 94.94 71 LEU A C 1
ATOM 527 O O . LEU A 1 71 ? -5.154 13.600 12.723 1.00 94.94 71 LEU A O 1
ATOM 531 N N . LEU A 1 72 ? -4.244 11.674 11.993 1.00 95.38 72 LEU A N 1
ATOM 532 C CA . LEU A 1 72 ? -5.131 11.521 10.840 1.00 95.38 72 LEU A CA 1
ATOM 533 C C . LEU A 1 72 ? -6.587 11.285 11.270 1.00 95.38 72 LEU A C 1
ATOM 535 O O . LEU A 1 72 ? -7.502 11.835 10.654 1.00 95.38 72 LEU A O 1
ATOM 539 N N . PHE A 1 73 ? -6.814 10.486 12.310 1.00 95.88 73 PHE A N 1
ATOM 540 C CA . PHE A 1 73 ? -8.157 10.139 12.774 1.00 95.88 73 PHE A CA 1
ATOM 541 C C . PHE A 1 73 ? -8.820 11.295 13.514 1.00 95.88 73 PHE A C 1
ATOM 543 O O . PHE A 1 73 ? -9.996 11.547 13.271 1.00 95.88 73 PHE A O 1
ATOM 550 N N . THR A 1 74 ? -8.070 12.077 14.292 1.00 94.44 74 THR A N 1
ATOM 551 C CA . THR A 1 74 ? -8.564 13.322 14.902 1.00 94.44 74 THR A CA 1
ATOM 552 C C . THR A 1 74 ? -9.089 14.296 13.844 1.00 94.44 74 THR A C 1
ATOM 554 O O . THR A 1 74 ? -10.137 14.909 14.019 1.00 94.44 74 THR A O 1
ATOM 557 N N . GLN A 1 75 ? -8.426 14.396 12.687 1.00 93.31 75 GLN A N 1
ATOM 558 C CA . GLN A 1 75 ? -8.885 15.245 11.574 1.00 93.31 75 GLN A CA 1
ATOM 559 C C . GLN A 1 75 ? -10.123 14.694 10.850 1.00 93.31 75 GLN A C 1
ATOM 561 O O . GLN A 1 75 ? -10.766 15.419 10.090 1.00 93.31 75 GLN A O 1
ATOM 566 N N . ARG A 1 76 ? -10.442 13.412 11.048 1.00 93.19 76 ARG A N 1
ATOM 567 C CA . ARG A 1 76 ? -11.518 12.685 10.362 1.00 93.19 76 ARG A CA 1
ATOM 568 C C . ARG A 1 76 ? -12.539 12.097 11.335 1.00 93.19 76 ARG A C 1
ATOM 570 O O . ARG A 1 76 ? -13.293 11.217 10.938 1.00 93.19 76 ARG A O 1
ATOM 577 N N . GLU A 1 77 ? -12.599 12.582 12.575 1.00 92.56 77 GLU A N 1
ATOM 578 C CA . GLU A 1 77 ? -13.371 11.956 13.658 1.00 92.56 77 GLU A CA 1
ATOM 579 C C . GLU A 1 77 ? -14.844 11.733 13.279 1.00 92.56 77 GLU A C 1
ATOM 581 O O . GLU A 1 77 ? -15.407 10.664 13.500 1.00 92.56 77 GLU A O 1
ATOM 586 N N . SER A 1 78 ? -15.452 12.712 12.605 1.00 94.00 78 SER A N 1
ATOM 587 C CA . SER A 1 78 ? -16.844 12.649 12.144 1.00 94.00 78 SER A CA 1
ATOM 588 C C . SER A 1 78 ? -17.122 11.579 11.082 1.00 94.00 78 SER A C 1
ATOM 590 O O . SER A 1 78 ? -18.285 11.279 10.820 1.00 94.00 78 SER A O 1
ATOM 592 N N . SER A 1 79 ? -16.083 11.009 10.465 1.00 94.81 79 SER A N 1
ATOM 593 C CA . SER A 1 79 ? -16.206 9.942 9.465 1.00 94.81 79 SER A CA 1
ATOM 594 C C . SER A 1 79 ? -16.359 8.557 10.096 1.00 94.81 79 SER A C 1
ATOM 596 O O . SER A 1 79 ? -16.723 7.616 9.391 1.00 94.81 79 SER A O 1
ATOM 598 N N . PHE A 1 80 ? -16.092 8.416 11.398 1.00 95.94 80 PHE A N 1
ATOM 599 C CA . PHE A 1 80 ? -16.168 7.138 12.096 1.00 95.94 80 PHE A CA 1
ATOM 600 C C . PHE A 1 80 ? -17.528 6.945 12.764 1.00 95.94 80 PHE A C 1
ATOM 602 O O . PHE A 1 80 ? -18.074 7.818 13.441 1.00 95.94 80 PHE A O 1
ATOM 609 N N . ARG A 1 81 ? -18.082 5.750 12.576 1.00 96.56 81 ARG A N 1
ATOM 610 C CA . ARG A 1 81 ? -19.332 5.325 13.201 1.00 96.56 81 ARG A CA 1
ATOM 611 C C . ARG A 1 81 ? -19.187 5.190 14.711 1.00 96.56 81 ARG A C 1
ATOM 613 O O . ARG A 1 81 ? -18.233 4.592 15.198 1.00 96.56 81 ARG A O 1
ATOM 620 N N . LYS A 1 82 ? -20.183 5.698 15.438 1.00 94.81 82 LYS A N 1
ATOM 621 C CA . LYS A 1 82 ? -20.221 5.686 16.911 1.00 94.81 82 LYS A CA 1
ATOM 622 C C . LYS A 1 82 ? -20.771 4.387 17.501 1.00 94.81 82 LYS A C 1
ATOM 624 O O . LYS A 1 82 ? -20.643 4.168 18.697 1.00 94.81 82 LYS A O 1
ATOM 629 N N . ASP A 1 83 ? -21.407 3.553 16.681 1.00 95.25 83 ASP A N 1
ATOM 630 C CA . ASP A 1 83 ? -21.958 2.259 17.088 1.00 95.25 83 ASP A CA 1
ATOM 631 C C . ASP A 1 83 ? -20.940 1.105 16.997 1.00 95.25 83 ASP A C 1
ATOM 633 O O . ASP A 1 83 ? -21.271 -0.032 17.332 1.00 95.25 83 ASP A O 1
ATOM 637 N N . LEU A 1 84 ? -19.703 1.392 16.572 1.00 95.81 84 LEU A N 1
ATOM 638 C CA . LEU A 1 84 ? -18.618 0.420 16.442 1.00 95.81 84 LEU A CA 1
ATOM 639 C C . LEU A 1 84 ? -17.527 0.635 17.498 1.00 95.81 84 LEU A C 1
ATOM 641 O O . LEU A 1 84 ? -17.280 1.756 17.940 1.00 95.81 84 LEU A O 1
ATOM 645 N N . GLN A 1 85 ? -16.839 -0.449 17.854 1.00 93.88 85 GLN A N 1
ATOM 646 C CA . GLN A 1 85 ? -15.569 -0.414 18.577 1.00 93.88 85 GLN A CA 1
ATOM 647 C C . GLN A 1 85 ? -14.422 -0.391 17.566 1.00 93.88 85 GLN A C 1
ATOM 649 O O . GLN A 1 85 ? -14.309 -1.297 16.739 1.00 93.88 85 GLN A O 1
ATOM 654 N N . TRP A 1 86 ? -13.574 0.634 17.636 1.00 95.62 86 TRP A N 1
ATOM 655 C CA . TRP A 1 86 ? -12.470 0.823 16.699 1.00 95.62 86 TRP A CA 1
ATOM 656 C C . TRP A 1 86 ? -11.156 0.327 17.290 1.00 95.62 86 TRP A C 1
ATOM 658 O O . TRP A 1 86 ? -10.778 0.740 18.386 1.00 95.62 86 TRP A O 1
ATOM 668 N N . VAL A 1 87 ? -10.452 -0.537 16.557 1.00 95.88 87 VAL A N 1
ATOM 669 C CA . VAL A 1 87 ? -9.147 -1.075 16.963 1.00 95.88 87 VAL A CA 1
ATOM 670 C C . VAL A 1 87 ? -8.122 -0.841 15.859 1.00 95.88 87 VAL A C 1
ATOM 672 O O . VAL A 1 87 ? -8.289 -1.327 14.738 1.00 95.88 87 VAL A O 1
ATOM 675 N N . LEU A 1 88 ? -7.066 -0.097 16.178 1.00 96.88 88 LEU A N 1
ATOM 676 C CA . LEU A 1 88 ? -5.931 0.159 15.300 1.00 96.88 88 LEU A CA 1
ATOM 677 C C . LEU A 1 88 ? -4.791 -0.816 15.600 1.00 96.88 88 LEU A C 1
ATOM 679 O O . LEU A 1 88 ? -4.323 -0.927 16.734 1.00 96.88 88 LEU A O 1
ATOM 683 N N . PHE A 1 89 ? -4.303 -1.451 14.543 1.00 96.38 89 PHE A N 1
ATOM 684 C CA . PHE A 1 89 ? -3.052 -2.194 14.508 1.00 96.38 89 PHE A CA 1
ATOM 685 C C . PHE A 1 89 ? -2.151 -1.479 13.518 1.00 96.38 89 PHE A C 1
ATOM 687 O O . PHE A 1 89 ? -2.549 -1.281 12.371 1.00 96.38 89 PHE A O 1
ATOM 694 N N . ASN A 1 90 ? -0.957 -1.074 13.928 1.00 96.88 90 ASN A N 1
ATOM 695 C CA . ASN A 1 90 ? 0.007 -0.502 13.002 1.00 96.88 90 ASN A CA 1
ATOM 696 C C . ASN A 1 90 ? 1.424 -0.679 13.533 1.00 96.88 90 ASN A C 1
ATOM 698 O O . ASN A 1 90 ? 1.660 -0.655 14.742 1.00 96.88 90 ASN A O 1
ATOM 702 N N . LYS A 1 91 ? 2.359 -0.843 12.602 1.00 95.50 91 LYS A N 1
ATOM 703 C CA . LYS A 1 91 ? 3.786 -0.727 12.863 1.00 95.50 91 LYS A CA 1
ATOM 704 C C . LYS A 1 91 ? 4.374 0.390 12.027 1.00 95.50 91 LYS A C 1
ATOM 706 O O . LYS A 1 91 ? 4.004 0.564 10.865 1.00 95.50 91 LYS A O 1
ATOM 711 N N . TYR A 1 92 ? 5.271 1.163 12.625 1.00 95.62 92 TYR A N 1
ATOM 712 C CA . TYR A 1 92 ? 5.901 2.283 11.949 1.00 95.62 92 TYR A CA 1
ATOM 713 C C . TYR A 1 92 ? 6.661 1.825 10.699 1.00 95.62 92 TYR A C 1
ATOM 715 O O . TYR A 1 92 ? 7.504 0.931 10.754 1.00 95.62 92 TYR A O 1
ATOM 723 N N . VAL A 1 93 ? 6.398 2.493 9.576 1.00 95.44 93 VAL A N 1
ATOM 724 C CA . VAL A 1 93 ? 7.282 2.500 8.410 1.00 95.44 93 VAL A CA 1
ATOM 725 C C . VAL A 1 93 ? 7.667 3.946 8.074 1.00 95.44 93 VAL A C 1
ATOM 727 O O . VAL A 1 93 ? 6.810 4.846 8.138 1.00 95.44 93 VAL A O 1
ATOM 730 N N . PRO A 1 94 ? 8.940 4.198 7.717 1.00 94.94 94 PRO A N 1
ATOM 731 C CA . PRO A 1 94 ? 9.408 5.528 7.366 1.00 94.94 94 PRO A CA 1
ATOM 732 C C . PRO A 1 94 ? 8.745 6.027 6.083 1.00 94.94 94 PRO A C 1
ATOM 734 O O . PRO A 1 94 ? 8.250 5.251 5.267 1.00 94.94 94 PRO A O 1
ATOM 737 N N . SER A 1 95 ? 8.771 7.343 5.888 1.00 95.62 95 SER A N 1
ATOM 738 C CA . SER A 1 95 ? 8.335 7.971 4.641 1.00 95.62 95 SER A CA 1
ATOM 739 C C . SER A 1 95 ? 9.544 8.407 3.820 1.00 95.62 95 SER A C 1
ATOM 741 O O . SER A 1 95 ? 10.474 9.015 4.343 1.00 95.62 95 SER A O 1
ATOM 743 N N . LEU A 1 96 ? 9.507 8.153 2.514 1.00 95.19 96 LEU A N 1
ATOM 744 C CA . LEU A 1 96 ? 10.524 8.591 1.567 1.00 95.19 96 LEU A CA 1
ATOM 745 C C . LEU A 1 96 ? 9.853 9.140 0.311 1.00 95.19 96 LEU A C 1
ATOM 747 O O . LEU A 1 96 ? 9.077 8.447 -0.345 1.00 95.19 96 LEU A O 1
ATOM 751 N N . ILE A 1 97 ? 10.171 10.388 -0.033 1.00 96.44 97 ILE A N 1
ATOM 752 C CA . ILE A 1 97 ? 9.678 11.000 -1.264 1.00 96.44 97 ILE A CA 1
ATOM 753 C C . ILE A 1 97 ? 10.490 10.481 -2.444 1.00 96.44 97 ILE A C 1
ATOM 755 O O . ILE A 1 97 ? 11.697 10.693 -2.536 1.00 96.44 97 ILE A O 1
ATOM 759 N N . GLN A 1 98 ? 9.809 9.807 -3.362 1.00 94.00 98 GLN A N 1
ATOM 760 C CA . GLN A 1 98 ? 10.389 9.241 -4.559 1.00 94.00 98 GLN A CA 1
ATOM 761 C C . GLN A 1 98 ? 10.917 10.330 -5.490 1.00 94.00 98 GLN A C 1
ATOM 763 O O . GLN A 1 98 ? 10.268 11.353 -5.749 1.00 94.00 98 GLN A O 1
ATOM 768 N N . ASP A 1 99 ? 12.052 10.025 -6.099 1.00 92.38 99 ASP A N 1
ATOM 769 C CA . ASP A 1 99 ? 12.542 10.728 -7.269 1.00 92.38 99 ASP A CA 1
ATOM 770 C C . ASP A 1 99 ? 12.450 9.826 -8.504 1.00 92.38 99 ASP A C 1
ATOM 772 O O . ASP A 1 99 ? 12.835 8.653 -8.478 1.00 92.38 99 ASP A O 1
ATOM 776 N N . GLY A 1 100 ? 11.876 10.359 -9.582 1.00 91.94 100 GLY A N 1
ATOM 777 C CA . GLY A 1 100 ? 11.535 9.577 -10.770 1.00 91.94 100 GLY A CA 1
ATOM 778 C C . GLY A 1 100 ? 10.421 8.536 -10.537 1.00 91.94 100 GLY A C 1
ATOM 779 O O . GLY A 1 100 ? 9.590 8.685 -9.633 1.00 91.94 100 GLY A O 1
ATOM 780 N N . PRO A 1 101 ? 10.337 7.491 -11.377 1.00 93.19 101 PRO A N 1
ATOM 781 C CA . PRO A 1 101 ? 9.238 6.525 -11.367 1.00 93.19 101 PRO A CA 1
ATOM 782 C C . PRO A 1 101 ? 9.446 5.340 -10.403 1.00 93.19 101 PRO A C 1
ATOM 784 O O . PRO A 1 101 ? 8.997 4.229 -10.657 1.00 93.19 101 PRO A O 1
ATOM 787 N N . LYS A 1 102 ? 10.088 5.568 -9.255 1.00 96.62 102 LYS A N 1
ATOM 788 C CA . LYS A 1 102 ? 10.555 4.510 -8.340 1.00 96.62 102 LYS A CA 1
ATOM 789 C C . LYS A 1 102 ? 9.540 4.100 -7.262 1.00 96.62 102 LYS A C 1
ATOM 791 O O . LYS A 1 102 ? 9.939 3.670 -6.188 1.00 96.62 102 LYS A O 1
ATOM 796 N N . CYS A 1 103 ? 8.238 4.256 -7.504 1.00 97.62 103 CYS A N 1
ATOM 797 C CA . CYS A 1 103 ? 7.211 4.056 -6.468 1.00 97.62 103 CYS A CA 1
ATOM 798 C C . CYS A 1 103 ? 7.265 2.672 -5.800 1.00 97.62 103 CYS A C 1
ATOM 800 O O . CYS A 1 103 ? 7.238 2.592 -4.577 1.00 97.62 103 CYS A O 1
ATOM 802 N N . GLY A 1 104 ? 7.424 1.600 -6.585 1.00 98.19 104 GLY A N 1
ATOM 803 C CA . GLY A 1 104 ? 7.548 0.236 -6.065 1.00 98.19 104 GLY A CA 1
ATOM 804 C C . GLY A 1 104 ? 8.808 0.023 -5.232 1.00 98.19 104 GLY A C 1
ATOM 805 O O . GLY A 1 104 ? 8.740 -0.563 -4.158 1.00 98.19 104 GLY A O 1
ATOM 806 N N . LEU A 1 105 ? 9.946 0.550 -5.690 1.00 98.38 105 LEU A N 1
ATOM 807 C CA . LEU A 1 105 ? 11.218 0.435 -4.969 1.00 98.38 105 LEU A CA 1
ATOM 808 C C . LEU A 1 105 ? 11.198 1.234 -3.663 1.00 98.38 105 LEU A C 1
ATOM 810 O O . LEU A 1 105 ? 11.724 0.782 -2.652 1.00 98.38 105 LEU A O 1
ATOM 814 N N . VAL A 1 106 ? 10.556 2.402 -3.680 1.00 98.00 106 VAL A N 1
ATOM 815 C CA . VAL A 1 106 ? 10.349 3.228 -2.490 1.00 98.00 106 VAL A CA 1
ATOM 816 C C . VAL A 1 106 ? 9.407 2.540 -1.506 1.00 98.00 106 VAL A C 1
ATOM 818 O O . VAL A 1 106 ? 9.738 2.476 -0.330 1.00 98.00 106 VAL A O 1
ATOM 821 N N . ALA A 1 107 ? 8.290 1.964 -1.959 1.00 98.31 107 ALA A N 1
ATOM 822 C CA . ALA A 1 107 ? 7.391 1.204 -1.088 1.00 98.31 107 ALA A CA 1
ATOM 823 C C . ALA A 1 107 ? 8.097 -0.009 -0.451 1.00 98.31 107 ALA A C 1
ATOM 825 O O . ALA A 1 107 ? 7.966 -0.240 0.750 1.00 98.31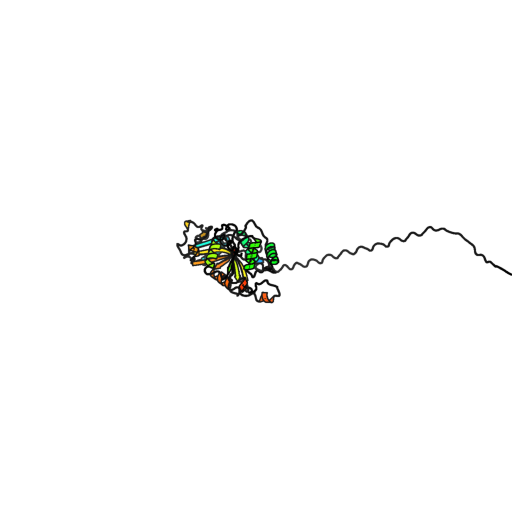 107 ALA A O 1
ATOM 826 N N . LEU A 1 108 ? 8.903 -0.743 -1.226 1.00 97.69 108 LEU A N 1
ATOM 827 C CA . LEU A 1 108 ? 9.722 -1.843 -0.716 1.00 97.69 108 LEU A CA 1
ATOM 828 C C . LEU A 1 108 ? 10.752 -1.363 0.324 1.00 97.69 108 LEU A C 1
ATOM 830 O O . LEU A 1 108 ? 10.905 -1.985 1.373 1.00 97.69 108 LEU A O 1
ATOM 834 N N . TRP A 1 109 ? 11.421 -0.239 0.070 1.00 96.50 109 TRP A N 1
ATOM 835 C CA . TRP A 1 109 ? 12.356 0.366 1.021 1.00 96.50 109 TRP A CA 1
ATOM 836 C C . TRP A 1 109 ? 11.668 0.830 2.308 1.00 96.50 109 TRP A C 1
ATOM 838 O O . TRP A 1 109 ? 12.182 0.603 3.396 1.00 96.50 109 TRP A O 1
ATOM 848 N N . MET A 1 110 ? 10.477 1.429 2.216 1.00 96.44 110 MET A N 1
ATOM 849 C CA . MET A 1 110 ? 9.696 1.791 3.404 1.00 96.44 110 MET A CA 1
ATOM 850 C C . MET A 1 110 ? 9.379 0.542 4.237 1.00 96.44 110 MET A C 1
ATOM 852 O O . MET A 1 110 ? 9.557 0.542 5.453 1.00 96.44 110 MET A O 1
ATOM 856 N N . ALA A 1 111 ? 8.979 -0.555 3.584 1.00 95.81 111 ALA A N 1
ATOM 857 C CA . ALA A 1 111 ? 8.708 -1.818 4.262 1.00 95.81 111 ALA A CA 1
ATOM 858 C C . ALA A 1 111 ? 9.952 -2.414 4.942 1.00 95.81 111 ALA A C 1
ATOM 860 O O . ALA A 1 111 ? 9.818 -3.079 5.971 1.00 95.81 111 ALA A O 1
ATOM 861 N N . SER A 1 112 ? 11.163 -2.166 4.422 1.00 90.44 112 SER A N 1
ATOM 862 C CA . SER A 1 112 ? 12.383 -2.797 4.938 1.00 90.44 112 SER A CA 1
ATOM 863 C C . SER A 1 112 ? 12.717 -2.442 6.380 1.00 90.44 112 SER A C 1
ATOM 865 O O . SER A 1 112 ? 13.385 -3.232 7.046 1.00 90.44 112 SER A O 1
ATOM 867 N N . HIS A 1 113 ? 12.199 -1.318 6.882 1.00 89.25 113 HIS A N 1
ATOM 868 C CA . HIS A 1 113 ? 12.302 -0.955 8.294 1.00 89.25 113 HIS A CA 1
ATOM 869 C C . HIS A 1 113 ? 11.775 -2.060 9.222 1.00 89.25 113 HIS A C 1
ATOM 871 O O . HIS A 1 113 ? 12.380 -2.331 10.253 1.00 89.25 113 HIS A O 1
ATOM 877 N N . LEU A 1 114 ? 10.698 -2.749 8.827 1.00 89.44 114 LEU A N 1
ATOM 878 C CA . LEU A 1 114 ? 10.123 -3.856 9.598 1.00 89.44 114 LEU A CA 1
ATOM 879 C C . LEU A 1 114 ? 10.788 -5.205 9.298 1.00 89.44 114 LEU A C 1
ATOM 881 O O . LEU A 1 114 ? 10.761 -6.111 10.127 1.00 89.44 114 LEU A O 1
ATOM 885 N N . LEU A 1 115 ? 11.389 -5.359 8.117 1.00 83.06 115 LEU A N 1
ATOM 886 C CA . LEU A 1 115 ? 11.985 -6.621 7.671 1.00 83.06 115 LEU A CA 1
ATOM 887 C C . LEU A 1 115 ? 13.319 -6.909 8.361 1.00 83.06 115 LEU A C 1
ATOM 889 O O . LEU A 1 115 ? 13.563 -8.033 8.820 1.00 83.06 115 LEU A O 1
ATOM 893 N N . ASN A 1 116 ? 14.176 -5.887 8.422 1.00 76.19 116 ASN A N 1
ATOM 894 C CA . ASN A 1 116 ? 15.473 -5.940 9.079 1.00 76.19 116 ASN A CA 1
ATOM 895 C C . ASN A 1 116 ? 15.926 -4.521 9.486 1.00 76.19 116 ASN A C 1
ATOM 897 O O . ASN A 1 116 ? 16.600 -3.850 8.702 1.00 76.19 116 ASN A O 1
ATOM 901 N N . PRO A 1 117 ? 15.604 -4.068 10.713 1.00 72.25 117 PRO A N 1
ATOM 902 C CA . PRO A 1 117 ? 15.916 -2.712 11.175 1.00 72.25 117 PRO A CA 1
ATOM 903 C C . PRO A 1 117 ? 17.412 -2.360 11.154 1.00 72.25 117 PRO A C 1
ATOM 905 O O . PRO A 1 117 ? 17.770 -1.188 11.078 1.00 72.25 117 PRO A O 1
ATOM 908 N N . ALA A 1 118 ? 18.294 -3.364 11.223 1.00 73.50 118 ALA A N 1
ATOM 909 C CA . ALA A 1 118 ? 19.742 -3.171 11.200 1.00 73.50 118 ALA A CA 1
ATOM 910 C C . ALA A 1 118 ? 20.310 -3.032 9.775 1.00 73.50 118 ALA A C 1
ATOM 912 O O . ALA A 1 118 ? 21.464 -2.635 9.608 1.00 73.50 118 ALA A O 1
ATOM 913 N N . MET A 1 119 ? 19.528 -3.372 8.747 1.00 76.62 119 MET A N 1
ATOM 914 C CA . MET A 1 119 ? 19.979 -3.390 7.361 1.00 76.62 119 MET A CA 1
ATOM 915 C C . MET A 1 119 ? 19.576 -2.102 6.642 1.00 76.62 119 MET A C 1
ATOM 917 O O . MET A 1 119 ? 18.420 -1.901 6.274 1.00 76.62 119 MET A O 1
ATOM 921 N N . THR A 1 120 ? 20.552 -1.235 6.387 1.00 79.75 120 THR A N 1
ATOM 922 C CA . THR A 1 120 ? 20.353 0.004 5.630 1.00 79.75 120 THR A CA 1
ATOM 923 C C . THR A 1 120 ? 20.799 -0.181 4.183 1.00 79.75 120 THR A C 1
ATOM 925 O O . THR A 1 120 ? 21.973 -0.075 3.838 1.00 79.75 120 THR A O 1
ATOM 928 N N . ILE A 1 121 ? 19.840 -0.468 3.302 1.00 87.00 121 ILE A N 1
ATOM 929 C CA . ILE A 1 121 ? 20.071 -0.522 1.853 1.00 87.00 121 ILE A CA 1
ATOM 930 C C . ILE A 1 121 ? 19.557 0.778 1.233 1.00 87.00 121 ILE A C 1
ATOM 932 O O . ILE A 1 121 ? 18.438 1.204 1.515 1.00 87.00 121 ILE A O 1
ATOM 936 N N . SER A 1 122 ? 20.369 1.428 0.397 1.00 92.62 122 SER A N 1
ATOM 937 C CA . SER A 1 122 ? 19.952 2.630 -0.334 1.00 92.62 122 SER A CA 1
ATOM 938 C C . SER A 1 122 ? 18.994 2.293 -1.482 1.00 92.62 122 SER A C 1
ATOM 940 O O . SER A 1 122 ? 19.069 1.210 -2.069 1.00 92.62 122 SER A O 1
ATOM 942 N N . ILE A 1 123 ? 18.129 3.240 -1.862 1.00 94.62 123 ILE A N 1
ATOM 943 C CA . ILE A 1 123 ? 17.246 3.093 -3.034 1.00 94.62 123 ILE A CA 1
ATOM 944 C C . ILE A 1 123 ? 18.053 2.812 -4.303 1.00 94.62 123 ILE A C 1
ATOM 946 O O . ILE A 1 123 ? 17.619 2.036 -5.153 1.00 94.62 123 ILE A O 1
ATOM 950 N N . GLU A 1 124 ? 19.236 3.407 -4.430 1.00 95.19 124 GLU A N 1
ATOM 951 C CA . GLU A 1 124 ? 20.138 3.230 -5.567 1.00 95.19 124 GLU A CA 1
ATOM 952 C C . GLU A 1 124 ? 20.601 1.777 -5.686 1.00 95.19 124 GLU A C 1
ATOM 954 O O . GLU A 1 124 ? 20.617 1.234 -6.788 1.00 95.19 124 GLU A O 1
ATOM 959 N N . ASN A 1 125 ? 20.899 1.116 -4.565 1.00 95.50 125 ASN A N 1
ATOM 960 C CA . ASN A 1 125 ? 21.302 -0.289 -4.566 1.00 95.50 125 ASN A CA 1
ATOM 961 C C . ASN A 1 125 ? 20.135 -1.212 -4.943 1.00 95.50 125 ASN A C 1
ATOM 963 O O . ASN A 1 125 ? 20.323 -2.142 -5.732 1.00 95.50 125 ASN A O 1
ATOM 967 N N . ILE A 1 126 ? 18.924 -0.936 -4.440 1.00 96.94 126 ILE A N 1
ATOM 968 C CA . ILE A 1 126 ? 17.708 -1.676 -4.825 1.00 96.94 126 ILE A CA 1
ATOM 969 C C . ILE A 1 126 ? 17.451 -1.505 -6.328 1.00 96.94 126 ILE A C 1
ATOM 971 O O . ILE A 1 126 ? 17.229 -2.485 -7.040 1.00 96.94 126 ILE A O 1
ATOM 975 N N . MET A 1 127 ? 17.537 -0.269 -6.825 1.00 97.25 127 MET A N 1
ATOM 976 C CA . MET A 1 127 ? 17.370 0.064 -8.238 1.00 97.25 127 MET A CA 1
ATOM 977 C C . MET A 1 127 ? 18.409 -0.646 -9.109 1.00 97.25 127 MET A C 1
ATOM 979 O O . MET A 1 127 ? 18.047 -1.298 -10.086 1.00 97.25 127 MET A O 1
ATOM 983 N N . GLN A 1 128 ? 19.689 -0.584 -8.741 1.00 97.56 128 GLN A N 1
ATOM 984 C CA . GLN A 1 128 ? 20.760 -1.235 -9.493 1.00 97.56 128 GLN A CA 1
ATOM 985 C C . GLN A 1 128 ? 20.558 -2.750 -9.552 1.00 97.56 128 GLN A C 1
ATOM 987 O O . GLN A 1 128 ? 20.743 -3.363 -10.605 1.00 97.56 128 GLN A O 1
ATOM 992 N N . LYS A 1 129 ? 20.135 -3.365 -8.443 1.00 97.94 129 LYS A N 1
ATOM 993 C CA . LYS A 1 129 ? 19.789 -4.788 -8.400 1.00 97.94 129 LYS A CA 1
ATOM 994 C C . LYS A 1 129 ? 18.629 -5.105 -9.350 1.00 97.94 129 LYS A C 1
ATOM 996 O O . LYS A 1 129 ? 18.742 -6.046 -10.135 1.00 97.94 129 LYS A O 1
ATOM 1001 N N . ALA A 1 130 ? 17.557 -4.314 -9.316 1.00 98.31 130 ALA A N 1
ATOM 1002 C CA . ALA A 1 130 ? 16.384 -4.498 -10.169 1.00 98.31 130 ALA A CA 1
ATOM 1003 C C . ALA A 1 130 ? 16.722 -4.355 -11.666 1.00 98.31 130 ALA A C 1
ATOM 1005 O O . ALA A 1 130 ? 16.279 -5.169 -12.477 1.00 98.31 130 ALA A O 1
ATOM 1006 N N . VAL A 1 131 ? 17.577 -3.391 -12.028 1.00 98.25 131 VAL A N 1
ATOM 1007 C CA . VAL A 1 131 ? 18.098 -3.222 -13.396 1.00 98.25 131 VAL A CA 1
ATOM 1008 C C . VAL A 1 131 ? 18.960 -4.411 -13.815 1.00 98.25 131 VAL A C 1
ATOM 1010 O O . VAL A 1 131 ? 18.744 -4.981 -14.883 1.00 98.25 131 VAL A O 1
ATOM 1013 N N . ASN A 1 132 ? 19.897 -4.849 -12.968 1.00 98.12 132 ASN A N 1
ATOM 1014 C CA . ASN A 1 132 ? 20.771 -5.992 -13.264 1.00 98.12 132 ASN A CA 1
ATOM 1015 C C . ASN A 1 132 ? 19.973 -7.284 -13.496 1.00 98.12 132 ASN A C 1
ATOM 1017 O O . ASN A 1 132 ? 20.365 -8.126 -14.304 1.00 98.12 132 ASN A O 1
ATOM 1021 N N . LYS A 1 133 ? 18.841 -7.430 -12.800 1.00 98.19 133 LYS A N 1
ATOM 1022 C CA . LYS A 1 133 ? 17.899 -8.545 -12.952 1.00 98.19 133 LYS A CA 1
ATOM 1023 C C . LYS A 1 133 ? 16.891 -8.355 -14.084 1.00 98.19 133 LYS A C 1
ATOM 1025 O O . LYS A 1 133 ? 16.141 -9.279 -14.376 1.00 98.19 133 LYS A O 1
ATOM 1030 N N . ARG A 1 134 ? 16.922 -7.202 -14.760 1.00 98.00 134 ARG A N 1
ATOM 1031 C CA . ARG A 1 134 ? 16.012 -6.812 -15.847 1.00 98.00 134 ARG A CA 1
ATOM 1032 C C . ARG A 1 134 ? 14.545 -6.761 -15.420 1.00 98.00 134 ARG A C 1
ATOM 1034 O O . ARG A 1 134 ? 13.670 -6.970 -16.248 1.00 98.00 134 ARG A O 1
ATOM 1041 N N . TYR A 1 135 ? 14.282 -6.456 -14.153 1.00 98.50 135 TYR A N 1
ATOM 1042 C CA . TYR A 1 135 ? 12.928 -6.238 -13.633 1.00 98.50 135 TYR A CA 1
ATOM 1043 C C . TYR A 1 135 ? 12.405 -4.836 -13.955 1.00 98.50 135 TYR A C 1
ATOM 1045 O O . TYR A 1 135 ? 11.205 -4.589 -13.961 1.00 98.50 135 TYR A O 1
ATOM 1053 N N . THR A 1 136 ? 13.320 -3.908 -14.229 1.00 98.00 136 THR A N 1
ATOM 1054 C CA . THR A 1 136 ? 13.018 -2.527 -14.587 1.00 98.00 136 THR A CA 1
ATOM 1055 C C . THR A 1 136 ? 14.128 -1.955 -15.461 1.00 98.00 136 THR A C 1
ATOM 1057 O O . THR A 1 136 ? 15.276 -2.395 -15.389 1.00 98.00 136 THR A O 1
ATOM 1060 N N . SER A 1 137 ? 13.790 -0.969 -16.287 1.00 96.38 137 SER A N 1
ATOM 1061 C CA . SER A 1 137 ? 14.743 -0.175 -17.069 1.00 96.38 137 SER A CA 1
ATOM 1062 C C . SER A 1 137 ? 15.118 1.130 -16.361 1.00 96.38 137 SER A C 1
ATOM 1064 O O . SER A 1 137 ? 16.271 1.549 -16.414 1.00 96.38 137 SER A O 1
ATOM 1066 N N . GLN A 1 138 ? 14.156 1.765 -15.686 1.00 94.56 138 GLN A N 1
ATOM 1067 C CA . GLN A 1 138 ? 14.286 3.139 -15.183 1.00 94.56 138 GLN A CA 1
ATOM 1068 C C . GLN A 1 138 ? 13.571 3.402 -13.838 1.00 94.56 138 GLN A C 1
ATOM 1070 O O . GLN A 1 138 ? 13.657 4.508 -13.302 1.00 94.56 138 GLN A O 1
ATOM 1075 N N . GLY A 1 139 ? 12.926 2.392 -13.243 1.00 96.19 139 GLY A N 1
ATOM 1076 C CA . GLY A 1 139 ? 12.395 2.437 -11.877 1.00 96.19 139 GLY A CA 1
ATOM 1077 C C . GLY A 1 139 ? 10.976 1.895 -11.723 1.00 96.19 139 GLY A C 1
ATOM 1078 O O . GLY A 1 139 ? 10.630 1.436 -10.633 1.00 96.19 139 GLY A O 1
ATOM 1079 N N . GLU A 1 140 ? 10.157 1.923 -12.780 1.00 97.12 140 GLU A N 1
ATOM 1080 C CA . GLU A 1 140 ? 8.824 1.319 -12.748 1.00 97.12 140 GLU A CA 1
ATOM 1081 C C . GLU A 1 140 ? 8.911 -0.190 -12.523 1.00 97.12 140 GLU A C 1
ATOM 1083 O O . GLU A 1 140 ? 9.771 -0.863 -13.087 1.00 97.12 140 GLU A O 1
ATOM 1088 N N . MET A 1 141 ? 7.968 -0.720 -11.747 1.00 98.12 141 MET A N 1
ATOM 1089 C CA . MET A 1 141 ? 7.841 -2.148 -11.473 1.00 98.12 141 MET A CA 1
ATOM 1090 C C . MET A 1 141 ? 6.427 -2.583 -11.850 1.00 98.12 141 MET A C 1
ATOM 1092 O O . MET A 1 141 ? 5.474 -2.268 -11.138 1.00 98.12 141 MET A O 1
ATOM 1096 N N . PHE A 1 142 ? 6.290 -3.294 -12.969 1.00 98.38 142 PHE A N 1
ATOM 1097 C CA . PHE A 1 142 ? 5.000 -3.760 -13.497 1.00 98.38 142 PHE A CA 1
ATOM 1098 C C . P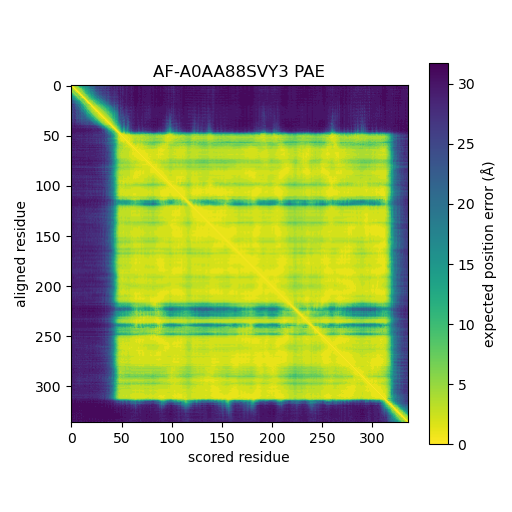HE A 1 142 ? 4.748 -5.252 -13.258 1.00 98.38 142 PHE A C 1
ATOM 1100 O O . PHE A 1 142 ? 3.854 -5.827 -13.861 1.00 98.38 142 PHE A O 1
ATOM 1107 N N . SER A 1 143 ? 5.535 -5.891 -12.391 1.00 98.69 143 SER A N 1
ATOM 1108 C CA . SER A 1 143 ? 5.454 -7.323 -12.108 1.00 98.69 143 SER A CA 1
ATOM 1109 C C . SER A 1 143 ? 5.591 -7.562 -10.609 1.00 98.69 143 SER A C 1
ATOM 1111 O O . SER A 1 143 ? 6.652 -7.346 -10.017 1.00 98.69 143 SER A O 1
ATOM 1113 N N . ALA A 1 144 ? 4.510 -8.020 -9.977 1.00 98.75 144 ALA A N 1
ATOM 1114 C CA . ALA A 1 144 ? 4.519 -8.403 -8.569 1.00 98.75 144 ALA A CA 1
ATOM 1115 C C . ALA A 1 144 ? 5.426 -9.615 -8.316 1.00 98.75 144 ALA A C 1
ATOM 1117 O O . ALA A 1 144 ? 6.032 -9.723 -7.252 1.00 98.75 144 ALA A O 1
ATOM 1118 N N . ARG A 1 145 ? 5.570 -10.507 -9.304 1.00 98.62 145 ARG A N 1
ATOM 1119 C CA . ARG A 1 145 ? 6.529 -11.617 -9.247 1.00 98.62 145 ARG A CA 1
ATOM 1120 C C . ARG A 1 145 ? 7.964 -11.104 -9.144 1.00 98.62 145 ARG A C 1
ATOM 1122 O O . ARG A 1 145 ? 8.698 -11.551 -8.270 1.00 98.62 145 ARG A O 1
ATOM 1129 N N . ASP A 1 146 ? 8.346 -10.164 -10.000 1.00 98.75 146 ASP A N 1
ATOM 1130 C CA . ASP A 1 146 ? 9.708 -9.624 -10.007 1.00 98.75 146 ASP A CA 1
ATOM 1131 C C . ASP A 1 146 ? 9.981 -8.770 -8.768 1.00 98.75 146 ASP A C 1
ATOM 1133 O O . ASP A 1 146 ? 11.072 -8.824 -8.206 1.00 98.75 146 ASP A O 1
ATOM 1137 N N . MET A 1 147 ? 8.971 -8.039 -8.284 1.00 98.75 147 MET A N 1
ATOM 1138 C CA . MET A 1 147 ? 9.043 -7.333 -7.004 1.00 98.75 147 MET A CA 1
ATOM 1139 C C . MET A 1 147 ? 9.263 -8.297 -5.827 1.00 98.75 147 MET A C 1
ATOM 1141 O O . MET A 1 147 ? 10.080 -8.005 -4.955 1.00 98.75 147 MET A O 1
ATOM 1145 N N . ALA A 1 148 ? 8.585 -9.451 -5.808 1.00 98.62 148 ALA A N 1
ATOM 1146 C CA . ALA A 1 148 ? 8.797 -10.474 -4.785 1.00 98.62 148 ALA A CA 1
ATOM 1147 C C . ALA A 1 148 ? 10.236 -11.007 -4.822 1.00 98.62 148 ALA A C 1
ATOM 1149 O O . ALA A 1 148 ? 10.930 -10.938 -3.813 1.00 98.62 148 ALA A O 1
ATOM 1150 N N . LEU A 1 149 ? 10.717 -11.430 -5.997 1.00 98.56 149 LEU A N 1
ATOM 1151 C CA . LEU A 1 149 ? 12.092 -11.918 -6.170 1.00 98.56 149 LEU A CA 1
ATOM 1152 C C . LEU A 1 149 ? 13.132 -10.862 -5.773 1.00 98.56 149 LEU A C 1
ATOM 1154 O O . LEU A 1 149 ? 14.140 -11.177 -5.145 1.00 98.56 149 LEU A O 1
ATOM 1158 N N . LEU A 1 150 ? 12.890 -9.595 -6.120 1.00 98.19 150 LEU A N 1
ATOM 1159 C CA . LEU A 1 150 ? 13.751 -8.489 -5.718 1.00 98.19 150 LEU A CA 1
ATOM 1160 C C . LEU A 1 150 ? 13.812 -8.354 -4.193 1.00 98.19 150 LEU A C 1
ATOM 1162 O O . LEU A 1 150 ? 14.904 -8.231 -3.644 1.00 98.19 150 LEU A O 1
ATOM 1166 N N . ALA A 1 151 ? 12.666 -8.388 -3.513 1.00 96.50 151 ALA A N 1
ATOM 1167 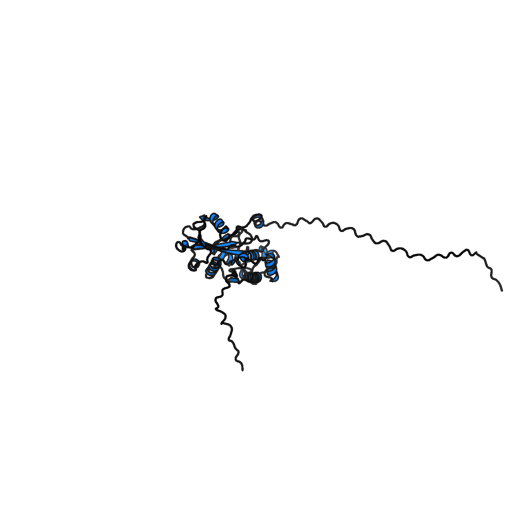C CA . ALA A 1 151 ? 12.597 -8.278 -2.060 1.00 96.50 151 ALA A CA 1
ATOM 1168 C C . ALA A 1 151 ? 13.312 -9.443 -1.353 1.00 96.50 151 ALA A C 1
ATOM 1170 O O . ALA A 1 151 ? 14.091 -9.205 -0.427 1.00 96.50 151 ALA A O 1
ATOM 1171 N N . GLU A 1 152 ? 13.116 -10.678 -1.823 1.00 95.50 152 GLU A N 1
ATOM 1172 C CA . GLU A 1 152 ? 13.805 -11.869 -1.304 1.00 95.50 152 GLU A CA 1
ATOM 1173 C C . GLU A 1 152 ? 15.326 -11.756 -1.479 1.00 95.50 152 GLU A C 1
ATOM 1175 O O . GLU A 1 152 ? 16.086 -11.992 -0.541 1.00 95.50 152 GLU A O 1
ATOM 1180 N N . GLU A 1 153 ? 15.796 -11.325 -2.651 1.00 94.31 153 GLU A N 1
ATOM 1181 C CA . GLU A 1 153 ? 17.230 -11.211 -2.930 1.00 94.31 153 GLU A CA 1
ATOM 1182 C C . GLU A 1 153 ? 17.924 -10.045 -2.218 1.00 94.31 153 GLU A C 1
ATOM 1184 O O . GLU A 1 153 ? 19.124 -10.123 -1.947 1.00 94.31 153 GLU A O 1
ATOM 1189 N N . VAL A 1 154 ? 17.219 -8.933 -2.012 1.00 93.75 154 VAL A N 1
ATOM 1190 C CA . VAL A 1 154 ? 17.784 -7.723 -1.398 1.00 93.75 154 VAL A CA 1
ATOM 1191 C C . VAL A 1 154 ? 17.810 -7.852 0.121 1.00 93.75 154 VAL A C 1
ATOM 1193 O O . VAL A 1 154 ? 18.801 -7.468 0.735 1.00 93.75 154 VAL A O 1
ATOM 1196 N N . TYR A 1 155 ? 16.754 -8.407 0.720 1.00 92.12 155 TYR A N 1
ATOM 1197 C CA . TYR A 1 155 ? 16.582 -8.417 2.174 1.00 92.12 155 TYR A CA 1
ATOM 1198 C C . TYR A 1 155 ? 16.676 -9.804 2.812 1.00 92.12 155 TYR A C 1
ATOM 1200 O O . TYR A 1 155 ? 16.674 -9.894 4.038 1.00 92.12 155 TYR A O 1
ATOM 1208 N N . GLY A 1 156 ? 16.765 -10.880 2.024 1.00 91.19 156 GLY A N 1
ATOM 1209 C CA . GLY A 1 156 ? 16.845 -12.245 2.550 1.00 91.19 156 GLY A CA 1
ATOM 1210 C C . GLY A 1 156 ? 15.580 -12.688 3.288 1.00 91.19 156 GLY A C 1
ATOM 1211 O O . GLY A 1 156 ? 15.658 -13.506 4.201 1.00 91.19 156 GLY A O 1
ATOM 1212 N N . ILE A 1 157 ? 14.428 -12.115 2.934 1.00 92.38 157 ILE A N 1
ATOM 1213 C CA . ILE A 1 157 ? 13.130 -12.431 3.539 1.00 92.38 157 ILE A CA 1
ATOM 1214 C C . ILE A 1 157 ? 12.354 -13.447 2.708 1.00 92.38 157 ILE A C 1
ATOM 1216 O O . ILE A 1 157 ? 12.650 -13.653 1.536 1.00 92.38 157 ILE A O 1
ATOM 1220 N N . ARG A 1 158 ? 11.307 -14.026 3.301 1.00 94.81 158 ARG A N 1
ATOM 1221 C CA . ARG A 1 158 ? 10.274 -14.754 2.560 1.00 94.81 158 ARG A CA 1
ATOM 1222 C C . ARG A 1 158 ? 9.211 -13.776 2.064 1.00 94.81 158 ARG A C 1
ATOM 1224 O O . ARG A 1 158 ? 8.740 -12.935 2.834 1.00 94.81 158 ARG A O 1
ATOM 1231 N N . VAL A 1 159 ? 8.766 -13.949 0.821 1.00 97.56 159 VAL A N 1
ATOM 1232 C CA . VAL A 1 159 ? 7.618 -13.216 0.273 1.00 97.56 159 VAL A CA 1
ATOM 1233 C C . VAL A 1 159 ? 6.518 -14.184 -0.146 1.00 97.56 159 VAL A C 1
ATOM 1235 O O . VAL A 1 159 ? 6.731 -15.088 -0.950 1.00 97.56 159 VAL A O 1
ATOM 1238 N N . GLN A 1 160 ? 5.306 -13.985 0.370 1.00 98.06 160 GLN A N 1
ATOM 1239 C CA . GLN A 1 160 ? 4.118 -14.682 -0.110 1.00 98.06 160 GLN A CA 1
ATOM 1240 C C . GLN A 1 160 ? 3.367 -13.784 -1.095 1.00 98.06 160 GLN A C 1
ATOM 1242 O O . GLN A 1 160 ? 2.823 -12.744 -0.728 1.00 98.06 160 GLN A O 1
ATOM 1247 N N . ARG A 1 161 ? 3.304 -14.198 -2.362 1.00 98.44 161 ARG A N 1
ATOM 1248 C CA . ARG A 1 161 ? 2.497 -13.519 -3.380 1.00 98.44 161 ARG A CA 1
ATOM 1249 C C . ARG A 1 161 ? 1.087 -14.101 -3.409 1.00 98.44 161 ARG A C 1
ATOM 1251 O O . ARG A 1 161 ? 0.917 -15.281 -3.708 1.00 98.44 161 ARG A O 1
ATOM 1258 N N . LEU A 1 162 ? 0.092 -13.262 -3.146 1.00 98.62 162 LEU A N 1
ATOM 1259 C CA . LEU A 1 162 ? -1.320 -13.571 -3.364 1.00 98.62 162 LEU A CA 1
ATOM 1260 C C . LEU A 1 162 ? -1.709 -13.147 -4.781 1.00 98.62 162 LEU A C 1
ATOM 1262 O O . LEU A 1 162 ? -1.320 -12.070 -5.231 1.00 98.62 162 LEU A O 1
ATOM 1266 N N . SER A 1 163 ? -2.460 -14.001 -5.475 1.00 98.00 163 SER A N 1
ATOM 1267 C CA . SER A 1 163 ? -2.890 -13.791 -6.859 1.00 98.00 163 SER A CA 1
ATOM 1268 C C . SER A 1 163 ? -4.371 -14.114 -6.988 1.00 98.00 163 SER A C 1
ATOM 1270 O O . SER A 1 163 ? -4.780 -15.213 -6.630 1.00 98.00 163 SER A O 1
ATOM 1272 N N . GLY A 1 164 ? -5.158 -13.188 -7.533 1.00 97.50 164 GLY A N 1
ATOM 1273 C CA . GLY A 1 164 ? -6.613 -13.345 -7.682 1.00 97.50 164 GLY A CA 1
ATOM 1274 C C . GLY A 1 164 ? -7.444 -12.333 -6.889 1.00 97.50 164 GLY A C 1
ATOM 1275 O O . GLY A 1 164 ? -8.640 -12.537 -6.715 1.00 97.50 164 GLY A O 1
ATOM 1276 N N . GLY A 1 165 ? -6.836 -11.241 -6.420 1.00 97.50 165 GLY A N 1
ATOM 1277 C CA . GLY A 1 165 ? -7.519 -10.161 -5.706 1.00 97.50 165 GLY A CA 1
ATOM 1278 C C . GLY A 1 165 ? -7.298 -10.191 -4.197 1.00 97.50 165 GLY A C 1
ATOM 1279 O O . GLY A 1 165 ? -6.680 -11.103 -3.657 1.00 97.50 165 GLY A O 1
ATOM 1280 N N . MET A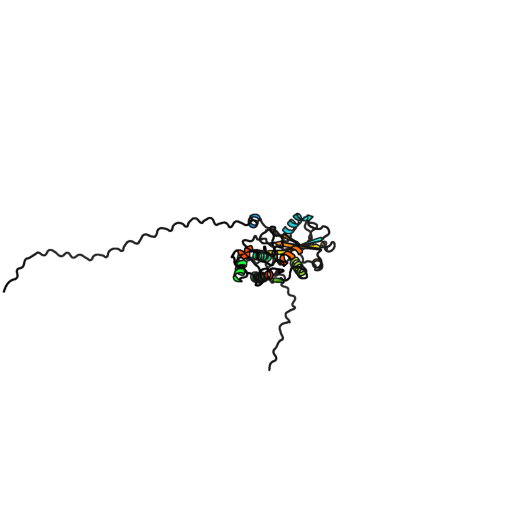 1 166 ? -7.803 -9.161 -3.517 1.00 98.25 166 MET A N 1
ATOM 1281 C CA . MET A 1 166 ? -7.632 -8.969 -2.069 1.00 98.25 166 MET A CA 1
ATOM 1282 C C . MET A 1 166 ? -8.806 -9.499 -1.232 1.00 98.25 166 MET A C 1
ATOM 1284 O O . MET A 1 166 ? -8.730 -9.502 -0.011 1.00 98.25 166 MET A O 1
ATOM 1288 N N . THR A 1 167 ? -9.916 -9.891 -1.856 1.00 96.69 167 THR A N 1
ATOM 1289 C CA . THR A 1 167 ? -11.160 -10.278 -1.169 1.00 96.69 167 THR A CA 1
ATOM 1290 C C . THR A 1 167 ? -11.250 -11.794 -0.940 1.00 96.69 167 THR A C 1
ATOM 1292 O O . THR A 1 167 ? -10.360 -12.546 -1.335 1.00 96.69 167 THR A O 1
ATOM 1295 N N . GLY A 1 168 ? -12.317 -12.257 -0.275 1.00 93.31 168 GLY A N 1
ATOM 1296 C CA . GLY A 1 168 ? -12.511 -13.679 0.034 1.00 93.31 168 GLY A CA 1
ATOM 1297 C C . GLY A 1 168 ? -11.454 -14.195 1.011 1.00 93.31 168 GLY A C 1
ATOM 1298 O O . GLY A 1 168 ? -11.090 -13.490 1.951 1.00 93.31 168 GLY A O 1
ATOM 1299 N N . ASP A 1 169 ? -10.924 -15.392 0.762 1.00 92.50 169 ASP A N 1
ATOM 1300 C CA . ASP A 1 169 ? -9.918 -16.027 1.627 1.00 92.50 169 ASP A CA 1
ATOM 1301 C C . ASP A 1 169 ? -8.639 -15.182 1.770 1.00 92.50 169 ASP A C 1
ATOM 1303 O O . ASP A 1 169 ? -8.004 -15.166 2.827 1.00 92.50 169 ASP A O 1
ATOM 1307 N N . HIS A 1 170 ? -8.283 -14.401 0.741 1.00 97.25 170 HIS A N 1
ATOM 1308 C CA . HIS A 1 170 ? -7.146 -13.482 0.811 1.00 97.25 170 HIS A CA 1
ATOM 1309 C C . HIS A 1 170 ? -7.366 -12.329 1.789 1.00 97.25 170 HIS A C 1
ATOM 1311 O O . HIS A 1 170 ? -6.388 -11.844 2.357 1.00 97.25 170 HIS A O 1
ATOM 1317 N N . ALA A 1 171 ? -8.612 -11.911 2.035 1.00 96.88 171 ALA A N 1
ATOM 1318 C CA . ALA A 1 171 ? -8.884 -10.846 2.993 1.00 96.88 171 ALA A CA 1
ATOM 1319 C C . ALA A 1 171 ? -8.445 -11.275 4.395 1.00 96.88 171 ALA A C 1
ATOM 1321 O O . ALA A 1 171 ? -7.686 -10.560 5.041 1.00 96.88 171 ALA A O 1
ATOM 1322 N N . ALA A 1 172 ? -8.828 -12.478 4.831 1.00 94.44 172 ALA A N 1
ATOM 1323 C CA . ALA A 1 172 ? -8.428 -13.002 6.134 1.00 94.44 172 ALA A CA 1
ATOM 1324 C C . ALA A 1 172 ? -6.898 -13.101 6.273 1.00 94.44 172 ALA A C 1
ATOM 1326 O O . ALA A 1 172 ? -6.353 -12.721 7.310 1.00 94.44 172 ALA A O 1
ATOM 1327 N N . LEU A 1 173 ? -6.199 -13.541 5.219 1.00 96.38 173 LEU A N 1
ATOM 1328 C CA . LEU A 1 173 ? -4.733 -13.603 5.197 1.00 96.38 173 LEU A CA 1
ATOM 1329 C C . LEU A 1 173 ? -4.092 -12.216 5.303 1.00 96.38 173 LEU A C 1
ATOM 1331 O O . LEU A 1 173 ? -3.188 -12.026 6.112 1.00 96.38 173 LEU A O 1
ATOM 1335 N N . ILE A 1 174 ? -4.572 -11.244 4.523 1.00 98.19 174 ILE A N 1
ATOM 1336 C CA . ILE A 1 174 ? -4.066 -9.865 4.533 1.00 98.19 174 ILE A CA 1
ATOM 1337 C C . ILE A 1 174 ? -4.280 -9.221 5.902 1.00 98.19 174 ILE A C 1
ATOM 1339 O O . I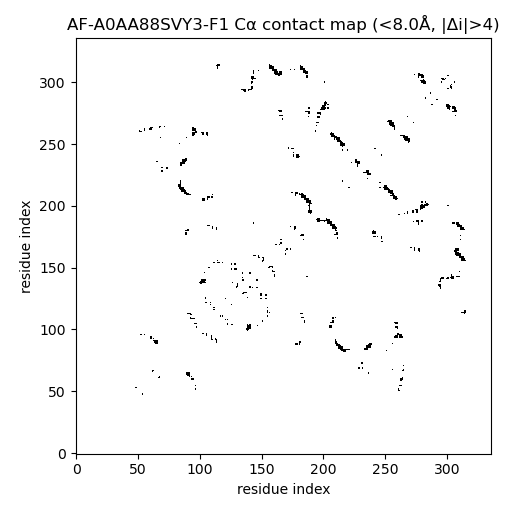LE A 1 174 ? -3.347 -8.644 6.461 1.00 98.19 174 ILE A O 1
ATOM 1343 N N . LEU A 1 175 ? -5.493 -9.326 6.453 1.00 97.56 175 LEU A N 1
ATOM 1344 C CA . LEU A 1 175 ? -5.808 -8.730 7.747 1.00 97.56 175 LEU A CA 1
ATOM 1345 C C . LEU A 1 175 ? -4.986 -9.380 8.850 1.00 97.56 175 LEU A C 1
ATOM 1347 O O . LEU A 1 175 ? -4.378 -8.660 9.636 1.00 97.56 175 LEU A O 1
ATOM 1351 N N . LYS A 1 176 ? -4.876 -10.714 8.857 1.00 96.44 176 LYS A N 1
ATOM 1352 C CA . LYS A 1 176 ? -4.005 -11.414 9.800 1.00 96.44 176 LYS A CA 1
ATOM 1353 C C . LYS A 1 176 ? -2.569 -10.898 9.716 1.00 96.44 176 LYS A C 1
ATOM 1355 O O . LYS A 1 176 ? -2.023 -10.492 10.737 1.00 96.44 176 LYS A O 1
ATOM 1360 N N . HIS A 1 177 ? -1.996 -10.863 8.513 1.00 97.06 177 HIS A N 1
ATOM 1361 C CA . HIS A 1 177 ? -0.611 -10.443 8.279 1.00 97.06 177 HIS A CA 1
ATOM 1362 C C . HIS A 1 177 ? -0.338 -9.028 8.805 1.00 97.06 177 HIS A C 1
ATOM 1364 O O . HIS A 1 177 ? 0.632 -8.815 9.530 1.00 97.06 177 HIS A O 1
ATOM 1370 N N . LEU A 1 178 ? -1.239 -8.082 8.523 1.00 97.50 178 LEU A N 1
ATOM 1371 C CA . LEU A 1 178 ? -1.140 -6.704 9.014 1.00 97.50 178 LEU A CA 1
ATOM 1372 C C . LEU A 1 178 ? -1.319 -6.604 10.532 1.00 97.50 178 LEU A C 1
ATOM 1374 O O . LEU A 1 178 ? -0.576 -5.874 11.184 1.00 97.50 178 LEU A O 1
ATOM 1378 N N . THR A 1 179 ? -2.269 -7.341 11.117 1.00 96.12 179 THR A N 1
ATOM 1379 C CA . THR A 1 179 ? -2.455 -7.342 12.579 1.00 96.12 179 THR A CA 1
ATOM 1380 C C . THR A 1 179 ? -1.295 -7.997 13.321 1.00 96.12 179 THR A C 1
ATOM 1382 O O . THR A 1 179 ? -1.005 -7.602 14.444 1.00 96.12 179 THR A O 1
ATOM 1385 N N . ASP A 1 180 ? -0.576 -8.923 12.680 1.00 94.69 180 ASP A N 1
ATOM 1386 C CA . ASP A 1 180 ? 0.674 -9.496 13.190 1.00 94.69 180 ASP A CA 1
ATOM 1387 C C . ASP A 1 180 ? 1.867 -8.519 13.055 1.00 94.69 180 ASP A C 1
ATOM 1389 O O . ASP A 1 180 ? 3.004 -8.873 13.367 1.00 94.69 180 ASP A O 1
ATOM 1393 N N . GLY A 1 181 ? 1.632 -7.287 12.586 1.00 94.75 181 GLY A N 1
ATOM 1394 C CA . GLY A 1 181 ? 2.648 -6.242 12.453 1.00 94.75 181 GLY A CA 1
ATOM 1395 C C . GLY A 1 181 ? 3.576 -6.425 11.253 1.00 94.75 181 GLY A C 1
ATOM 1396 O O . GLY A 1 181 ? 4.671 -5.860 11.237 1.00 94.75 181 GLY A O 1
ATOM 1397 N N . GLN A 1 182 ? 3.174 -7.223 10.262 1.00 95.62 182 GLN A N 1
ATOM 1398 C CA . GLN A 1 182 ? 3.972 -7.487 9.068 1.00 95.62 182 GLN A CA 1
ATOM 1399 C C . GLN A 1 182 ? 3.482 -6.639 7.879 1.00 95.62 182 GLN A C 1
ATOM 1401 O O . GLN A 1 182 ? 2.273 -6.528 7.657 1.00 95.62 182 GLN A O 1
ATOM 1406 N N . PRO A 1 183 ? 4.390 -6.040 7.085 1.00 97.44 183 PRO A N 1
ATOM 1407 C CA . PRO A 1 183 ? 3.991 -5.173 5.987 1.00 97.44 183 PRO A CA 1
ATOM 1408 C C . PRO A 1 183 ? 3.548 -5.967 4.756 1.00 97.44 183 PRO A C 1
ATOM 1410 O O . PRO A 1 183 ? 4.014 -7.081 4.490 1.00 97.44 183 PRO A O 1
ATOM 1413 N N . ILE A 1 184 ? 2.698 -5.336 3.950 1.00 98.69 184 ILE A N 1
ATOM 1414 C CA . ILE A 1 184 ? 2.357 -5.799 2.603 1.00 98.69 184 ILE A CA 1
ATOM 1415 C C . ILE A 1 184 ? 2.676 -4.727 1.561 1.00 98.69 184 ILE A C 1
ATOM 1417 O O . ILE A 1 184 ? 2.633 -3.530 1.855 1.00 98.69 184 ILE A O 1
ATOM 1421 N N . LEU A 1 185 ? 2.944 -5.151 0.326 1.00 98.88 185 LEU A N 1
ATOM 1422 C CA . LEU A 1 185 ? 2.994 -4.263 -0.836 1.00 98.88 185 LEU A CA 1
ATOM 1423 C C . LEU A 1 185 ? 1.745 -4.451 -1.690 1.00 98.88 185 LEU A C 1
ATOM 1425 O O . LEU A 1 185 ? 1.396 -5.577 -2.058 1.00 98.88 185 LEU A O 1
ATOM 1429 N N . ILE A 1 186 ? 1.101 -3.335 -2.023 1.00 98.88 186 ILE A N 1
ATOM 1430 C CA . ILE A 1 186 ? -0.143 -3.295 -2.788 1.00 98.88 186 ILE A CA 1
ATOM 1431 C C . ILE A 1 186 ? 0.091 -2.462 -4.053 1.00 98.88 186 ILE A C 1
ATOM 1433 O O . ILE A 1 186 ? 0.312 -1.250 -3.944 1.00 98.88 186 ILE A O 1
ATOM 1437 N N . PRO A 1 187 ? 0.026 -3.062 -5.252 1.00 98.81 187 PRO A N 1
ATOM 1438 C CA . PRO A 1 187 ? -0.168 -2.298 -6.465 1.00 98.81 187 PRO A CA 1
ATOM 1439 C C . PRO A 1 187 ? -1.624 -1.813 -6.525 1.00 98.81 187 PRO A C 1
ATOM 1441 O O . PRO A 1 187 ? -2.559 -2.575 -6.282 1.00 98.81 187 PRO A O 1
ATOM 1444 N N . TYR A 1 188 ? -1.837 -0.541 -6.832 1.00 98.88 188 TYR A N 1
ATOM 1445 C CA . TYR A 1 188 ? -3.163 0.072 -6.949 1.00 98.88 188 TYR A CA 1
ATOM 1446 C C . TYR A 1 188 ? -3.126 1.209 -7.972 1.00 98.88 188 TYR A C 1
ATOM 1448 O O . TYR A 1 188 ? -2.059 1.587 -8.452 1.00 98.88 188 TYR A O 1
ATOM 1456 N N . ASP A 1 189 ? -4.284 1.739 -8.338 1.00 98.44 189 ASP A N 1
ATOM 1457 C CA . ASP A 1 189 ? -4.402 2.841 -9.289 1.00 98.44 189 ASP A CA 1
ATOM 1458 C C . ASP A 1 189 ? -4.548 4.152 -8.522 1.00 98.44 189 ASP A C 1
ATOM 1460 O O . ASP A 1 189 ? -5.490 4.325 -7.748 1.00 98.44 189 ASP A O 1
ATOM 1464 N N . GLU A 1 190 ? -3.604 5.064 -8.697 1.00 98.00 190 GLU A N 1
ATOM 1465 C CA . GLU A 1 190 ? -3.473 6.262 -7.871 1.00 98.00 190 GLU A CA 1
ATOM 1466 C C . GLU A 1 190 ? -4.213 7.465 -8.476 1.00 98.00 190 GLU A C 1
ATOM 1468 O O . GLU A 1 190 ? -3.993 7.825 -9.635 1.00 98.00 190 GLU A O 1
ATOM 1473 N N . ASP A 1 191 ? -5.034 8.152 -7.678 1.00 97.25 191 ASP A N 1
ATOM 1474 C CA . ASP A 1 191 ? -5.609 9.444 -8.068 1.00 97.25 191 ASP A CA 1
ATOM 1475 C C . ASP A 1 191 ? -4.733 10.646 -7.664 1.00 97.25 191 ASP A C 1
ATOM 1477 O O . ASP A 1 191 ? -3.713 10.528 -6.986 1.00 97.25 191 ASP A O 1
ATOM 1481 N N . PHE A 1 192 ? -5.135 11.856 -8.058 1.00 94.31 192 PHE A N 1
ATOM 1482 C CA . PHE A 1 192 ? -4.383 13.087 -7.774 1.00 94.31 192 PHE A CA 1
ATOM 1483 C C . PHE A 1 192 ? -4.182 13.375 -6.274 1.00 94.31 192 PHE A C 1
ATOM 1485 O O . PHE A 1 192 ? -3.234 14.071 -5.912 1.00 94.31 192 PHE A O 1
ATOM 1492 N N . ASN A 1 193 ? -5.071 12.873 -5.412 1.00 94.31 193 ASN A N 1
ATOM 1493 C CA . ASN A 1 193 ? -4.990 12.987 -3.953 1.00 94.31 193 ASN A CA 1
ATOM 1494 C C . ASN A 1 193 ? -4.280 11.787 -3.300 1.00 94.31 193 ASN A C 1
ATOM 1496 O O . ASN A 1 193 ? -4.257 11.704 -2.074 1.00 94.31 193 ASN A O 1
ATOM 1500 N N . HIS A 1 194 ? -3.701 10.899 -4.116 1.00 96.62 194 HIS A N 1
ATOM 1501 C CA . HIS A 1 194 ? -3.050 9.648 -3.737 1.00 96.62 194 HIS A CA 1
ATOM 1502 C C . HIS A 1 194 ? -3.988 8.532 -3.247 1.00 96.62 194 HIS A C 1
ATOM 1504 O O . HIS A 1 194 ? -3.494 7.474 -2.846 1.00 96.62 194 HIS A O 1
ATOM 1510 N N . GLU A 1 195 ? -5.310 8.722 -3.293 1.00 97.88 195 GLU A N 1
ATOM 1511 C CA . GLU A 1 195 ? -6.275 7.672 -2.954 1.00 97.88 195 GLU A CA 1
ATOM 1512 C C . GLU A 1 195 ? -6.421 6.645 -4.091 1.00 97.88 195 GLU A C 1
ATOM 1514 O O . GLU A 1 195 ? -6.078 6.938 -5.243 1.00 97.88 195 GLU A O 1
ATOM 1519 N N . PRO A 1 196 ? -6.935 5.434 -3.801 1.00 98.62 196 PRO A N 1
ATOM 1520 C CA . PRO A 1 196 ? -7.203 4.449 -4.830 1.00 98.62 196 PRO A CA 1
ATOM 1521 C C . PRO A 1 196 ? -8.363 4.885 -5.727 1.00 98.62 196 PRO A C 1
ATOM 1523 O O . PRO A 1 196 ? -9.426 5.278 -5.245 1.00 98.62 196 PRO A O 1
ATOM 1526 N N . CYS A 1 197 ? -8.180 4.748 -7.036 1.00 98.56 197 CYS A N 1
ATOM 1527 C CA . CYS A 1 197 ? -9.186 5.020 -8.058 1.00 98.56 197 CYS A CA 1
ATOM 1528 C C . CYS A 1 197 ? -9.354 3.831 -9.018 1.00 98.56 197 CYS A C 1
ATOM 1530 O O . CYS A 1 197 ? -8.804 2.752 -8.792 1.00 98.56 197 CYS A O 1
ATOM 1532 N N . LEU A 1 198 ? -10.164 4.012 -10.064 1.00 98.44 198 LEU A N 1
ATOM 1533 C CA . LEU A 1 198 ? -10.496 2.990 -11.063 1.00 98.44 198 LEU A CA 1
ATOM 1534 C C . LEU A 1 198 ? -10.251 3.559 -12.473 1.00 98.44 198 LEU A C 1
ATOM 1536 O O . LEU A 1 198 ? -11.186 4.012 -13.132 1.00 98.44 198 LEU A O 1
ATOM 1540 N N . ARG A 1 199 ? -8.988 3.611 -12.910 1.00 97.94 199 ARG A N 1
ATOM 1541 C CA . ARG A 1 199 ? -8.544 4.166 -14.206 1.00 97.94 199 ARG A CA 1
ATOM 1542 C C . ARG A 1 199 ? -7.835 3.113 -15.071 1.00 97.94 199 ARG A C 1
ATOM 1544 O O . ARG A 1 199 ? -6.878 3.415 -15.774 1.00 97.94 199 ARG A O 1
ATOM 1551 N N . SER A 1 200 ? -8.273 1.865 -14.990 1.00 98.12 200 SER A N 1
ATOM 1552 C CA . SER A 1 200 ? -7.739 0.690 -15.692 1.00 98.12 200 SER A CA 1
ATOM 1553 C C . SER A 1 200 ? -6.247 0.411 -15.477 1.00 98.12 200 SER A C 1
ATOM 1555 O O . SER A 1 200 ? -5.664 -0.365 -16.227 1.00 98.12 200 SER A O 1
ATOM 1557 N N . GLY A 1 201 ? -5.602 1.002 -14.469 1.00 97.81 201 GLY A N 1
ATOM 1558 C CA . GLY A 1 201 ? -4.155 0.902 -14.252 1.00 97.81 201 GLY A CA 1
ATOM 1559 C C . GLY A 1 201 ? -3.336 1.993 -14.941 1.00 97.81 201 GLY A C 1
ATOM 1560 O O . GLY A 1 201 ? -2.108 1.994 -14.834 1.00 97.81 201 GLY A O 1
ATOM 1561 N N . HIS A 1 202 ? -3.971 2.986 -15.573 1.00 97.75 202 HIS A N 1
ATOM 1562 C CA . HIS A 1 202 ? -3.263 4.100 -16.218 1.00 97.75 202 HIS A CA 1
ATOM 1563 C C . HIS A 1 202 ? -2.452 4.941 -15.225 1.00 97.75 202 HIS A C 1
ATOM 1565 O O . HIS A 1 202 ? -1.526 5.651 -15.620 1.00 97.75 202 HIS A O 1
ATOM 1571 N N . LYS A 1 203 ? -2.765 4.876 -13.930 1.00 97.00 203 LYS A N 1
ATOM 1572 C CA . LYS A 1 203 ? -1.960 5.454 -12.850 1.00 97.00 203 LYS A CA 1
ATOM 1573 C C . LYS A 1 203 ? -1.522 4.378 -11.857 1.00 97.00 203 LYS A C 1
ATOM 1575 O O . LYS A 1 203 ? -1.411 4.655 -10.665 1.00 97.00 203 LYS A O 1
ATOM 1580 N N . ALA A 1 204 ? -1.203 3.179 -12.359 1.00 98.00 204 ALA A N 1
ATOM 1581 C CA . ALA A 1 204 ? -0.636 2.100 -11.560 1.00 98.00 204 ALA A CA 1
ATOM 1582 C C . ALA A 1 204 ? 0.537 2.605 -10.704 1.00 98.00 204 ALA A C 1
ATOM 1584 O O . ALA A 1 204 ? 1.484 3.243 -11.181 1.00 98.00 204 ALA A O 1
ATOM 1585 N N . HIS A 1 205 ? 0.442 2.313 -9.417 1.00 98.44 205 HIS A N 1
ATOM 1586 C CA . HIS A 1 205 ? 1.334 2.761 -8.368 1.00 98.44 205 HIS A CA 1
ATOM 1587 C C . HIS A 1 205 ? 1.493 1.660 -7.326 1.00 98.44 205 HIS A C 1
ATOM 1589 O O . HIS A 1 205 ? 0.715 0.712 -7.281 1.00 98.44 205 HIS A O 1
ATOM 1595 N N . TRP A 1 206 ? 2.495 1.801 -6.465 1.00 98.81 206 TRP A N 1
ATOM 1596 C CA . TRP A 1 206 ? 2.732 0.888 -5.354 1.00 98.81 206 TRP A CA 1
ATOM 1597 C C . TRP A 1 206 ? 2.634 1.629 -4.030 1.00 98.81 206 TRP A C 1
ATOM 1599 O O . TRP A 1 206 ? 3.117 2.755 -3.898 1.00 98.81 206 TRP A O 1
ATOM 1609 N N . ALA A 1 207 ? 2.043 0.971 -3.043 1.00 98.81 207 ALA A N 1
ATOM 1610 C CA . ALA A 1 207 ? 2.057 1.404 -1.658 1.00 98.81 207 ALA A CA 1
ATOM 1611 C C . ALA A 1 207 ? 2.538 0.278 -0.748 1.00 98.81 207 ALA A C 1
ATOM 1613 O O . ALA A 1 207 ? 2.361 -0.904 -1.051 1.00 98.81 207 ALA A O 1
ATOM 1614 N N . VAL A 1 208 ? 3.117 0.669 0.381 1.00 98.81 208 VAL A N 1
ATOM 1615 C CA . VAL A 1 208 ? 3.286 -0.207 1.536 1.00 98.81 208 VAL A CA 1
ATOM 1616 C C . VAL A 1 208 ? 2.094 -0.001 2.458 1.00 98.81 208 VAL A C 1
ATOM 1618 O O . VAL A 1 208 ? 1.716 1.137 2.733 1.00 98.81 208 VAL A O 1
ATOM 1621 N N . ALA A 1 209 ? 1.506 -1.085 2.945 1.00 98.69 209 ALA A N 1
ATOM 1622 C CA . ALA A 1 209 ? 0.590 -1.042 4.073 1.00 98.69 209 ALA A CA 1
ATOM 1623 C C . ALA A 1 209 ? 1.229 -1.740 5.271 1.00 98.69 209 ALA A C 1
ATOM 1625 O O . ALA A 1 209 ? 1.808 -2.817 5.134 1.00 98.69 209 ALA A O 1
ATOM 1626 N N . SER A 1 210 ? 1.135 -1.098 6.430 1.00 97.31 210 SER A N 1
ATOM 1627 C CA . SER A 1 210 ? 1.764 -1.532 7.685 1.00 97.31 210 SER A CA 1
ATOM 1628 C C . SER A 1 210 ? 0.777 -1.609 8.847 1.00 97.31 210 SER A C 1
ATOM 1630 O O . SER A 1 210 ? 1.158 -1.961 9.963 1.00 97.31 210 SER A O 1
ATOM 1632 N N . GLY A 1 211 ? -0.491 -1.286 8.586 1.00 97.56 211 GLY A N 1
ATOM 1633 C CA . GLY A 1 211 ? -1.531 -1.293 9.593 1.00 97.56 211 GLY A CA 1
ATOM 1634 C C . GLY A 1 211 ? -2.933 -1.428 9.023 1.00 97.56 211 GLY A C 1
ATOM 1635 O O . GLY A 1 211 ? -3.182 -1.274 7.822 1.00 97.56 211 GLY A O 1
ATOM 1636 N N . VAL A 1 212 ? -3.858 -1.713 9.927 1.00 98.12 212 VAL A N 1
ATOM 1637 C CA . VAL A 1 212 ? -5.284 -1.875 9.675 1.00 98.12 212 VAL A CA 1
ATOM 1638 C C . VAL A 1 212 ? -6.076 -1.264 10.829 1.00 98.12 212 VAL A C 1
ATOM 1640 O O . VAL A 1 212 ? -5.715 -1.399 11.997 1.00 98.12 212 VAL A O 1
ATOM 1643 N N . LEU A 1 213 ? -7.173 -0.595 10.491 1.00 97.94 213 LEU A N 1
ATOM 1644 C CA . LEU A 1 213 ? -8.176 -0.125 11.437 1.00 97.94 213 LEU A CA 1
ATOM 1645 C C . LEU A 1 213 ? -9.443 -0.965 11.253 1.00 97.94 213 LEU A C 1
ATOM 1647 O O . LEU A 1 213 ? -10.043 -0.967 10.173 1.00 97.94 213 LEU A O 1
ATOM 1651 N N . LEU A 1 214 ? -9.834 -1.673 12.310 1.00 97.56 214 LEU A N 1
ATOM 1652 C CA . LEU A 1 214 ? -11.023 -2.519 12.343 1.00 97.56 214 LEU A CA 1
ATOM 1653 C C . LEU A 1 214 ? -12.150 -1.806 13.089 1.00 97.56 214 LEU A C 1
ATOM 1655 O O . LEU A 1 214 ? -11.964 -1.382 14.228 1.00 97.56 214 LEU A O 1
ATOM 1659 N N . GLY A 1 215 ? -13.316 -1.706 12.459 1.00 97.06 215 GLY A N 1
ATOM 1660 C CA . GLY A 1 215 ? -14.575 -1.348 13.104 1.00 97.06 215 GLY A CA 1
ATOM 1661 C C . GLY A 1 215 ? -15.346 -2.620 13.441 1.00 97.06 215 GLY A C 1
ATOM 1662 O O . GLY A 1 215 ? -15.800 -3.329 12.542 1.00 97.06 215 GLY A O 1
ATOM 1663 N N . LEU A 1 216 ? -15.476 -2.927 14.726 1.00 95.38 216 LEU A N 1
ATOM 1664 C CA . LEU A 1 216 ? -16.100 -4.147 15.241 1.00 95.38 216 LEU A CA 1
ATOM 1665 C C . LEU A 1 216 ? -17.449 -3.829 15.895 1.00 95.38 216 LEU A C 1
ATOM 1667 O O . LEU A 1 216 ? -17.657 -2.728 16.401 1.00 95.38 216 LEU A O 1
ATOM 1671 N N . ALA A 1 217 ? -18.374 -4.791 15.900 1.00 94.06 217 ALA A N 1
ATOM 1672 C CA . ALA A 1 217 ? -19.657 -4.620 16.578 1.00 94.06 217 ALA A CA 1
ATOM 1673 C C . ALA A 1 217 ? -19.451 -4.429 18.089 1.00 94.06 217 ALA A C 1
ATOM 1675 O O . ALA A 1 217 ? -18.532 -5.012 18.673 1.00 94.06 217 ALA A O 1
ATOM 1676 N N . GLN A 1 218 ? -20.312 -3.641 18.733 1.00 88.94 218 GLN A N 1
ATOM 1677 C CA . GLN A 1 218 ? -20.190 -3.385 20.165 1.00 88.94 218 GLN A CA 1
ATOM 1678 C C . GLN A 1 218 ? -20.213 -4.689 20.986 1.00 88.94 218 GLN A C 1
ATOM 1680 O O . GLN A 1 218 ? -21.003 -5.592 20.716 1.00 88.94 218 GLN A O 1
ATOM 1685 N N . GLY A 1 219 ? -19.319 -4.790 21.972 1.00 86.50 219 GLY A N 1
ATOM 1686 C CA . GLY A 1 219 ? -19.141 -5.980 22.808 1.00 86.50 219 GLY A CA 1
ATOM 1687 C C . GLY A 1 219 ? -18.186 -7.029 22.225 1.00 86.50 219 GLY A C 1
ATOM 1688 O O . GLY A 1 219 ? -17.909 -8.020 22.895 1.00 86.50 219 GLY A O 1
ATOM 1689 N N . SER A 1 220 ? -17.647 -6.821 21.016 1.00 86.50 220 SER A N 1
ATOM 1690 C CA . SER A 1 220 ? -16.686 -7.752 20.394 1.00 86.50 220 SER A CA 1
ATOM 1691 C C . SER A 1 220 ? -15.273 -7.645 20.977 1.00 86.50 220 SER A C 1
ATOM 1693 O O . SER A 1 220 ? -14.472 -8.573 20.838 1.00 86.50 220 SER A O 1
ATOM 1695 N N . VAL A 1 221 ? -14.949 -6.508 21.596 1.00 83.88 221 VAL A N 1
ATOM 1696 C CA . VAL A 1 221 ? -13.614 -6.199 22.119 1.00 83.88 221 VAL A CA 1
ATOM 1697 C C . VAL A 1 221 ? -13.665 -6.097 23.637 1.00 83.88 221 VAL A C 1
ATOM 1699 O O . VAL A 1 221 ? -14.441 -5.308 24.177 1.00 83.88 221 VAL A O 1
ATOM 1702 N N . ASN A 1 222 ? -12.801 -6.854 24.321 1.00 79.81 222 ASN A N 1
ATOM 1703 C CA . ASN A 1 222 ? -12.552 -6.661 25.746 1.00 79.81 222 ASN A CA 1
ATOM 1704 C C . ASN A 1 222 ? -11.524 -5.532 25.934 1.00 79.81 222 ASN A C 1
ATOM 1706 O O . ASN A 1 222 ? -10.324 -5.729 25.743 1.00 79.81 222 ASN A O 1
ATOM 1710 N N . SER A 1 223 ? -12.016 -4.343 26.278 1.00 71.69 223 SER A N 1
ATOM 1711 C CA . SER A 1 223 ? -11.218 -3.118 26.364 1.00 71.69 223 SER A CA 1
ATOM 1712 C C . SER A 1 223 ? -10.199 -3.106 27.511 1.00 71.69 223 SER A C 1
ATOM 1714 O O . SER A 1 223 ? -9.286 -2.291 27.467 1.00 71.69 223 SER A O 1
ATOM 1716 N N . GLU A 1 224 ? -10.293 -3.999 28.505 1.00 69.62 224 GLU A N 1
ATOM 1717 C CA . GLU A 1 224 ? -9.384 -4.009 29.670 1.00 69.62 224 GLU A CA 1
ATOM 1718 C C . GLU A 1 224 ? -7.929 -4.359 29.316 1.00 69.62 224 GLU A C 1
ATOM 1720 O O . GLU A 1 224 ? -7.021 -4.130 30.112 1.00 69.62 224 GLU A O 1
ATOM 1725 N N . GLN A 1 225 ? -7.695 -4.911 28.123 1.00 69.19 225 GLN A N 1
ATOM 1726 C CA . GLN A 1 225 ? -6.378 -5.370 27.670 1.00 69.19 225 GLN A CA 1
ATOM 1727 C C . GLN A 1 225 ? -5.763 -4.488 26.578 1.00 69.19 225 GLN A C 1
ATOM 1729 O O . GLN A 1 225 ? -4.628 -4.730 26.168 1.00 69.19 225 GLN A O 1
ATOM 1734 N N . LEU A 1 226 ? -6.498 -3.488 26.085 1.00 80.00 226 LEU A N 1
ATOM 1735 C CA . LEU A 1 226 ? -6.053 -2.635 24.989 1.00 80.00 226 LEU A CA 1
ATOM 1736 C C . LEU A 1 226 ? -5.731 -1.236 25.489 1.00 80.00 226 LEU A C 1
ATOM 1738 O O . LEU A 1 226 ? -6.420 -0.678 26.340 1.00 80.00 226 LEU A O 1
ATOM 1742 N N . LEU A 1 227 ? -4.686 -0.654 24.910 1.00 81.69 227 LEU A N 1
ATOM 1743 C CA . LEU A 1 227 ? -4.351 0.738 25.157 1.00 81.69 227 LEU A CA 1
ATOM 1744 C C . LEU A 1 227 ? -5.410 1.620 24.493 1.00 81.69 227 LEU A C 1
ATOM 1746 O O . LEU A 1 227 ? -5.918 1.297 23.421 1.00 81.69 227 LEU A O 1
ATOM 1750 N N . THR A 1 228 ? -5.738 2.743 25.114 1.00 82.06 228 THR A N 1
ATOM 1751 C CA . THR A 1 228 ? -6.549 3.795 24.494 1.00 82.06 228 THR A CA 1
ATOM 1752 C C . THR A 1 228 ? -5.690 5.023 24.289 1.00 82.06 228 THR A C 1
ATOM 1754 O O . THR A 1 228 ? -4.878 5.367 25.152 1.00 82.06 228 THR A O 1
ATOM 1757 N N . ASP A 1 229 ? -5.889 5.702 23.169 1.00 81.56 229 ASP A N 1
ATOM 1758 C CA . ASP A 1 229 ? -5.255 6.992 22.938 1.00 81.56 229 ASP A CA 1
ATOM 1759 C C . ASP A 1 229 ? -5.904 8.069 23.827 1.00 81.56 229 ASP A C 1
ATOM 1761 O O . ASP A 1 229 ? -7.126 8.123 23.971 1.00 81.56 229 ASP A O 1
ATOM 1765 N N . ALA A 1 230 ? -5.093 8.938 24.436 1.00 80.38 230 ALA A N 1
ATOM 1766 C CA . ALA A 1 230 ? -5.596 9.981 25.333 1.00 80.38 230 ALA A CA 1
ATOM 1767 C C . ALA A 1 230 ? -6.435 11.049 24.605 1.00 80.38 230 ALA A C 1
ATOM 1769 O O . ALA A 1 230 ? -7.300 11.677 25.213 1.00 80.38 230 ALA A O 1
ATOM 1770 N N . THR A 1 231 ? -6.173 11.269 23.315 1.00 85.00 231 THR A N 1
ATOM 1771 C CA . THR A 1 231 ? -6.881 12.239 22.468 1.00 85.00 231 THR A CA 1
ATOM 1772 C C . THR A 1 231 ? -8.087 11.626 21.759 1.00 85.00 231 THR A C 1
ATOM 1774 O O . THR A 1 231 ? -9.042 12.342 21.462 1.00 85.00 231 THR A O 1
ATOM 1777 N N . LEU A 1 232 ? -8.079 10.308 21.544 1.00 91.19 232 LEU A N 1
ATOM 1778 C CA . LEU A 1 232 ? -9.158 9.547 20.915 1.00 91.19 232 LEU A CA 1
ATOM 1779 C C . LEU A 1 232 ? -9.638 8.429 21.856 1.00 91.19 232 LEU A C 1
ATOM 1781 O O . LEU A 1 232 ? -9.320 7.260 21.636 1.00 91.19 232 LEU A O 1
ATOM 1785 N N . PRO A 1 233 ? -10.451 8.742 22.886 1.00 88.94 233 PRO A N 1
ATOM 1786 C CA . PRO A 1 233 ? -10.876 7.754 23.884 1.00 88.94 233 PRO A CA 1
ATOM 1787 C C . PRO A 1 233 ? -11.755 6.631 23.308 1.00 88.94 233 PRO A C 1
ATOM 1789 O O . PRO A 1 233 ? -11.953 5.607 23.956 1.00 88.94 233 PRO A O 1
ATOM 1792 N N . TRP A 1 234 ? -12.298 6.817 22.101 1.00 91.50 234 TRP A N 1
ATOM 1793 C CA . TRP A 1 234 ? -13.069 5.806 21.372 1.00 91.50 234 TRP A CA 1
ATOM 1794 C C . TRP A 1 234 ? -12.195 4.819 20.580 1.00 91.50 234 TRP A C 1
ATOM 1796 O O . TRP A 1 234 ? -12.717 3.830 20.062 1.00 91.50 234 TRP A O 1
ATOM 1806 N N . LEU A 1 235 ? -10.891 5.086 20.459 1.00 94.38 235 LEU A N 1
ATOM 1807 C CA . LEU A 1 235 ? -9.946 4.287 19.689 1.00 94.38 235 LEU A CA 1
ATOM 1808 C C . LEU A 1 235 ? -9.117 3.389 20.611 1.00 94.38 235 LEU A C 1
ATOM 1810 O O . LEU A 1 235 ? -8.419 3.864 21.509 1.00 94.38 235 LEU A O 1
ATOM 1814 N N . HIS A 1 236 ? -9.132 2.091 20.327 1.00 93.81 236 HIS A N 1
ATOM 1815 C CA . HIS A 1 236 ? -8.227 1.128 20.937 1.00 93.81 236 HIS A CA 1
ATOM 1816 C C . HIS A 1 236 ? -6.980 0.931 20.067 1.00 93.81 236 HIS A C 1
ATOM 1818 O O . HIS A 1 236 ? -7.075 0.805 18.846 1.00 93.81 236 HIS A O 1
ATOM 1824 N N . LEU A 1 237 ? -5.813 0.861 20.697 1.00 93.44 237 LEU A N 1
ATOM 1825 C CA . LEU A 1 237 ? -4.520 0.597 20.077 1.00 93.44 237 LEU A CA 1
ATOM 1826 C C . LEU A 1 237 ? -4.054 -0.800 20.495 1.00 93.44 237 LEU A C 1
ATOM 1828 O O . LEU A 1 237 ? -4.004 -1.113 21.690 1.00 93.44 237 LEU A O 1
ATOM 1832 N N . SER A 1 238 ? -3.705 -1.642 19.522 1.00 89.94 238 SER A N 1
ATOM 1833 C CA . SER A 1 238 ? -3.209 -2.995 19.782 1.00 89.94 238 SER A CA 1
ATOM 1834 C C . SER A 1 238 ? -1.753 -3.155 19.359 1.00 89.94 238 SER A C 1
ATOM 1836 O O . SER A 1 238 ? -1.398 -2.933 18.202 1.00 89.94 238 SER A O 1
ATOM 1838 N N . GLY A 1 239 ? -0.915 -3.596 20.302 1.00 80.12 239 GLY A N 1
ATOM 1839 C CA . GLY A 1 239 ? 0.463 -4.030 20.042 1.00 80.12 239 GLY A CA 1
ATOM 1840 C C . GLY A 1 239 ? 0.609 -5.540 19.819 1.00 80.12 239 GLY A C 1
ATOM 1841 O O . GLY A 1 239 ? 1.715 -6.005 19.553 1.00 80.12 239 GLY A O 1
ATOM 1842 N N . VAL A 1 240 ? -0.481 -6.301 19.954 1.00 74.81 240 VAL A N 1
ATOM 1843 C CA . VAL A 1 240 ? -0.529 -7.766 19.807 1.00 74.81 240 VAL A CA 1
ATOM 1844 C C . VAL A 1 240 ? -1.423 -8.122 18.617 1.00 74.81 240 VAL A C 1
ATOM 1846 O O . VAL A 1 240 ? -2.326 -7.358 18.276 1.00 74.81 240 VAL A O 1
ATOM 1849 N N . GLY A 1 241 ? -1.176 -9.276 17.990 1.00 82.12 241 GLY A N 1
ATOM 1850 C CA . GLY A 1 241 ? -1.984 -9.786 16.880 1.00 82.12 241 GLY A CA 1
ATOM 1851 C C . GLY A 1 241 ? -3.471 -9.915 17.219 1.00 82.12 241 GLY A C 1
ATOM 1852 O O . GLY A 1 241 ? -3.844 -10.187 18.363 1.00 82.12 241 GLY A O 1
ATOM 1853 N N . ALA A 1 242 ? -4.331 -9.717 16.219 1.00 84.69 242 ALA A N 1
ATOM 1854 C CA . ALA A 1 242 ? -5.775 -9.783 16.410 1.00 84.69 242 ALA A CA 1
ATOM 1855 C C . ALA A 1 242 ? -6.254 -11.235 16.610 1.00 84.69 242 ALA A C 1
ATOM 1857 O O . ALA A 1 242 ? -5.828 -12.134 15.877 1.00 84.69 242 ALA A O 1
ATOM 1858 N N . PRO A 1 243 ? -7.203 -11.484 17.529 1.00 85.62 243 PRO A N 1
ATOM 1859 C CA . PRO A 1 243 ? -7.943 -12.738 17.580 1.00 85.62 243 PRO A CA 1
ATOM 1860 C C . PRO A 1 243 ? -8.614 -13.064 16.238 1.00 85.62 243 PRO A C 1
ATOM 1862 O O . PRO A 1 243 ? -9.183 -12.192 15.581 1.00 85.62 243 PRO A O 1
ATOM 1865 N N . ALA A 1 244 ? -8.637 -14.348 15.866 1.00 84.50 244 ALA A N 1
ATOM 1866 C CA . ALA A 1 244 ? -9.256 -14.808 14.617 1.00 84.50 244 ALA A CA 1
ATOM 1867 C C . ALA A 1 244 ? -10.744 -14.418 14.492 1.00 84.50 244 ALA A C 1
ATOM 1869 O O . ALA A 1 244 ? -11.242 -14.189 13.389 1.00 84.50 244 ALA A O 1
ATOM 1870 N N . THR A 1 245 ? -11.450 -14.295 15.620 1.00 85.19 245 THR A N 1
ATOM 1871 C CA . THR A 1 245 ? -12.853 -13.862 15.671 1.00 85.19 245 THR A CA 1
ATOM 1872 C C . THR A 1 245 ? -13.046 -12.437 15.154 1.00 85.19 245 THR A C 1
ATOM 1874 O O . THR A 1 245 ? -14.030 -12.179 14.465 1.00 85.19 245 THR A O 1
ATOM 1877 N N . TRP A 1 246 ? -12.102 -11.527 15.417 1.00 87.69 246 TRP A N 1
ATOM 1878 C CA . TRP A 1 246 ? -12.155 -10.144 14.926 1.00 87.69 246 TRP A CA 1
ATOM 1879 C C . TRP A 1 246 ? -11.915 -10.071 13.420 1.00 87.69 246 TRP A C 1
ATOM 1881 O O . TRP A 1 246 ? -12.535 -9.269 12.730 1.00 87.69 246 TRP A O 1
ATOM 1891 N N . LEU A 1 247 ? -11.039 -10.938 12.909 1.00 86.44 247 LEU A N 1
ATOM 1892 C CA . LEU A 1 247 ? -10.680 -10.997 11.492 1.00 86.44 247 LEU A CA 1
ATOM 1893 C C . LEU A 1 247 ? -11.760 -11.652 10.626 1.00 86.44 247 LEU A C 1
ATOM 1895 O O . LEU A 1 247 ? -11.833 -11.379 9.432 1.00 86.44 247 LEU A O 1
ATOM 1899 N N . SER A 1 248 ? -12.590 -12.511 11.222 1.00 83.06 248 SER A N 1
ATOM 1900 C CA . SER A 1 248 ? -13.610 -13.267 10.489 1.00 83.06 248 SER A CA 1
ATOM 1901 C C . SER A 1 248 ? -14.812 -12.409 10.095 1.00 83.06 248 SER A C 1
ATOM 1903 O O . SER A 1 248 ? -15.372 -12.626 9.029 1.00 83.06 248 SER A O 1
ATOM 1905 N N . ASN A 1 249 ? -15.216 -11.449 10.938 1.00 83.06 249 ASN A N 1
ATOM 1906 C CA . ASN A 1 249 ? -16.420 -10.637 10.717 1.00 83.06 249 ASN A CA 1
ATOM 1907 C C . ASN A 1 249 ? -16.256 -9.164 11.155 1.00 83.06 249 ASN A C 1
ATOM 1909 O O . ASN A 1 249 ? -17.047 -8.681 11.973 1.00 83.06 249 ASN A O 1
ATOM 1913 N N . PRO A 1 250 ? -15.252 -8.420 10.656 1.00 92.19 250 PRO A N 1
ATOM 1914 C CA . PRO A 1 250 ? -15.206 -6.984 10.892 1.00 92.19 250 PRO A CA 1
ATOM 1915 C C . PRO A 1 250 ? -16.361 -6.281 10.163 1.00 92.19 250 PRO A C 1
ATOM 1917 O O . PRO A 1 250 ? -16.692 -6.624 9.028 1.00 92.19 250 PRO A O 1
ATOM 1920 N N . VAL A 1 251 ? -16.972 -5.281 10.807 1.00 96.44 251 VAL A N 1
ATOM 1921 C CA . VAL A 1 251 ? -18.054 -4.484 10.201 1.00 96.44 251 VAL A CA 1
ATOM 1922 C C . VAL A 1 251 ? -17.475 -3.491 9.19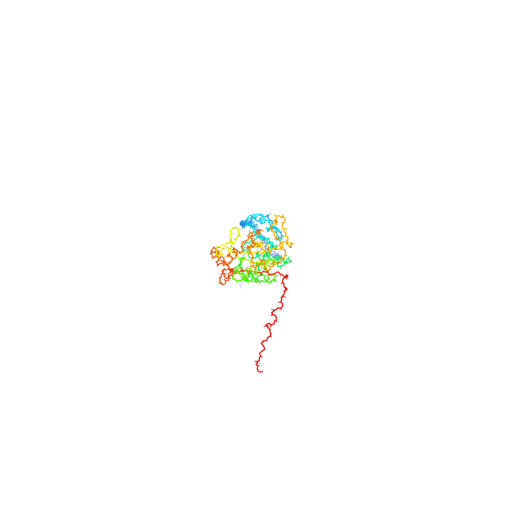9 1.00 96.44 251 VAL A C 1
ATOM 1924 O O . VAL A 1 251 ? -18.016 -3.317 8.110 1.00 96.44 251 VAL A O 1
ATOM 1927 N N . GLU A 1 252 ? -16.358 -2.856 9.557 1.00 97.69 252 GLU A N 1
ATOM 1928 C CA . GLU A 1 252 ? -15.599 -1.989 8.661 1.00 97.69 252 GLU A CA 1
ATOM 1929 C C . GLU A 1 252 ? -14.105 -2.282 8.746 1.00 97.69 252 GLU A C 1
ATOM 1931 O O . GLU A 1 252 ? -13.574 -2.619 9.804 1.00 97.69 252 GLU A O 1
ATOM 1936 N N . VAL A 1 253 ? -13.423 -2.133 7.612 1.00 98.38 253 VAL A N 1
ATOM 1937 C CA . VAL A 1 253 ? -11.987 -2.374 7.499 1.00 98.38 253 VAL A CA 1
ATOM 1938 C C . VAL A 1 253 ? -11.353 -1.254 6.695 1.00 98.38 253 VAL A C 1
ATOM 1940 O O . VAL A 1 253 ? -11.750 -0.984 5.554 1.00 98.38 253 VAL A O 1
ATOM 1943 N N . TYR A 1 254 ? -10.322 -0.651 7.273 1.00 98.69 254 TYR A N 1
ATOM 1944 C CA . TYR A 1 254 ? -9.479 0.320 6.597 1.00 98.69 254 TYR A CA 1
ATOM 1945 C C . TYR A 1 254 ? -8.019 -0.109 6.653 1.00 98.69 254 TYR A C 1
ATOM 1947 O O . TYR A 1 254 ? -7.553 -0.628 7.661 1.00 98.69 254 TYR A O 1
ATOM 1955 N N . ILE A 1 255 ? -7.292 0.148 5.574 1.00 98.50 255 ILE A N 1
ATOM 1956 C CA . ILE A 1 255 ? -5.858 -0.089 5.457 1.00 98.50 255 ILE A CA 1
ATOM 1957 C C . ILE A 1 255 ? -5.125 1.227 5.672 1.00 98.50 255 ILE A C 1
ATOM 1959 O O . ILE A 1 255 ? -5.500 2.252 5.094 1.00 98.50 255 ILE A O 1
ATOM 1963 N N . LEU A 1 256 ? -4.075 1.178 6.488 1.00 98.25 256 LEU A N 1
ATOM 1964 C CA . LEU A 1 256 ? -3.157 2.286 6.687 1.00 98.25 256 LEU A CA 1
ATOM 1965 C C . LEU A 1 256 ? -1.932 2.090 5.783 1.00 98.25 256 LEU A C 1
ATOM 1967 O O . LEU A 1 256 ? -1.200 1.107 5.924 1.00 98.25 256 LEU A O 1
ATOM 1971 N N . ALA A 1 257 ? -1.735 3.005 4.832 1.00 98.44 257 ALA A N 1
ATOM 1972 C CA . ALA A 1 257 ? -0.743 2.855 3.769 1.00 98.44 257 ALA A CA 1
ATOM 1973 C C . ALA A 1 257 ? 0.115 4.108 3.542 1.00 98.44 257 ALA A C 1
ATOM 1975 O O . ALA A 1 257 ? -0.354 5.234 3.710 1.00 98.44 257 ALA A O 1
ATOM 1976 N N . LYS A 1 258 ? 1.362 3.912 3.100 1.00 98.19 258 LYS A N 1
ATOM 1977 C CA . LYS A 1 258 ? 2.280 4.956 2.615 1.00 98.19 258 LYS A CA 1
ATOM 1978 C C . LYS A 1 258 ? 2.717 4.678 1.182 1.00 98.19 258 LYS A C 1
ATOM 1980 O O . LYS A 1 258 ? 2.745 3.537 0.723 1.00 98.19 258 LYS A O 1
ATOM 1985 N N . GLN A 1 259 ? 3.064 5.744 0.470 1.00 97.31 259 GLN A N 1
ATOM 1986 C CA . GLN A 1 259 ? 3.548 5.695 -0.908 1.00 97.31 259 GLN A CA 1
ATOM 1987 C C . GLN A 1 259 ? 4.575 6.807 -1.163 1.00 97.31 259 GLN A C 1
ATOM 1989 O O . GLN A 1 259 ? 4.773 7.691 -0.331 1.00 97.31 259 GLN A O 1
ATOM 1994 N N . GLY A 1 260 ? 5.263 6.748 -2.305 1.00 96.81 260 GLY A N 1
ATOM 1995 C CA . GLY A 1 260 ? 6.443 7.578 -2.572 1.00 96.81 260 GLY A CA 1
ATOM 1996 C C . GLY A 1 260 ? 6.180 9.056 -2.885 1.00 96.81 260 GLY A C 1
ATOM 1997 O O . GLY A 1 260 ? 7.120 9.816 -3.063 1.00 96.81 260 GLY A O 1
ATOM 1998 N N . LYS A 1 261 ? 4.941 9.518 -2.990 1.00 97.00 261 LYS A N 1
ATOM 1999 C CA . LYS A 1 261 ? 4.595 10.921 -3.290 1.00 97.00 261 LYS A CA 1
ATOM 2000 C C . LYS A 1 261 ? 4.035 11.677 -2.079 1.00 97.00 261 LYS A C 1
ATOM 2002 O O . LYS A 1 261 ? 3.640 12.827 -2.220 1.00 97.00 261 LYS A O 1
ATOM 2007 N N . SER A 1 262 ? 4.021 11.079 -0.894 1.00 96.50 262 SER A N 1
ATOM 2008 C CA . SER A 1 262 ? 3.491 11.684 0.326 1.00 96.50 262 SER A CA 1
ATOM 2009 C C . SER A 1 262 ? 4.372 11.328 1.517 1.00 96.50 262 SER A C 1
ATOM 2011 O O . SER A 1 262 ? 4.877 10.215 1.624 1.00 96.50 262 SER A O 1
ATOM 2013 N N . LEU A 1 263 ? 4.527 12.270 2.450 1.00 96.12 263 LEU A N 1
ATOM 2014 C CA . LEU A 1 263 ? 5.127 11.978 3.754 1.00 96.12 263 LEU A CA 1
ATOM 2015 C C . LEU A 1 263 ? 4.139 11.323 4.724 1.00 96.12 263 LEU A C 1
ATOM 2017 O O . LEU A 1 263 ? 4.573 10.805 5.747 1.00 96.12 263 LEU A O 1
ATOM 2021 N N . ARG A 1 264 ? 2.840 11.364 4.408 1.00 95.56 264 ARG A N 1
ATOM 2022 C CA . ARG A 1 264 ? 1.757 10.993 5.318 1.00 95.56 264 ARG A CA 1
ATOM 2023 C C . ARG A 1 264 ? 1.173 9.628 5.019 1.00 95.56 264 ARG A C 1
ATOM 2025 O O . ARG A 1 264 ? 1.006 9.292 3.842 1.00 95.56 264 ARG A O 1
ATOM 2032 N N . TYR A 1 265 ? 0.765 8.919 6.072 1.00 97.31 265 TYR A N 1
ATOM 2033 C CA . TYR A 1 265 ? -0.183 7.816 5.936 1.00 97.31 265 TYR A CA 1
ATOM 2034 C C . TYR A 1 265 ? -1.468 8.262 5.238 1.00 97.31 265 TYR A C 1
ATOM 2036 O O . TYR A 1 265 ? -1.954 9.387 5.394 1.00 97.31 265 TYR A O 1
ATOM 2044 N N . GLN A 1 266 ? -2.045 7.320 4.510 1.00 97.50 266 GLN A N 1
ATOM 2045 C CA . GLN A 1 266 ? -3.400 7.382 4.008 1.00 97.50 266 GLN A CA 1
ATOM 2046 C C . GLN A 1 266 ? -4.231 6.272 4.637 1.00 97.50 266 GLN A C 1
ATOM 2048 O O . GLN A 1 266 ? -3.730 5.179 4.898 1.00 97.50 266 GLN A O 1
ATOM 2053 N N . LEU A 1 267 ? -5.508 6.571 4.858 1.00 98.19 267 LEU A N 1
ATOM 2054 C CA . LEU A 1 267 ? -6.491 5.620 5.354 1.00 98.19 267 LEU A CA 1
ATOM 2055 C C . LEU A 1 267 ? -7.462 5.292 4.224 1.00 98.19 267 LEU A C 1
ATOM 2057 O O . LEU A 1 267 ? -8.231 6.158 3.800 1.00 98.19 267 LEU A O 1
ATOM 2061 N N . TRP A 1 268 ? -7.431 4.053 3.745 1.00 98.50 268 TRP A N 1
ATOM 2062 C CA . TRP A 1 268 ? -8.264 3.597 2.634 1.00 98.50 268 TRP A CA 1
ATOM 2063 C C . TRP A 1 268 ? -9.249 2.536 3.097 1.00 98.50 268 TRP A C 1
ATOM 2065 O O . TRP A 1 268 ? -8.857 1.603 3.789 1.00 98.50 268 TRP A O 1
ATOM 2075 N N . LYS A 1 269 ? -10.512 2.612 2.667 1.00 98.38 269 LYS A N 1
ATOM 2076 C CA . LYS A 1 269 ? -11.438 1.480 2.829 1.00 98.38 269 LYS A CA 1
ATOM 2077 C C . LYS A 1 269 ? -10.868 0.256 2.112 1.00 98.38 269 LYS A C 1
ATOM 2079 O O . LYS A 1 269 ? -10.466 0.366 0.951 1.00 98.38 269 LYS A O 1
ATOM 2084 N N . PHE A 1 270 ? -10.875 -0.899 2.777 1.00 98.69 270 PHE A N 1
ATOM 2085 C CA . PHE A 1 270 ? -10.330 -2.144 2.226 1.00 98.69 270 PHE A CA 1
ATOM 2086 C C . PHE A 1 270 ? -10.954 -2.497 0.873 1.00 98.69 270 PHE A C 1
ATOM 2088 O O . PHE A 1 270 ? -10.252 -2.805 -0.085 1.00 98.69 270 PHE A O 1
ATOM 2095 N N . GLU A 1 271 ? -12.276 -2.366 0.764 1.00 98.06 271 GLU A N 1
ATOM 2096 C CA . GLU A 1 271 ? -13.005 -2.637 -0.474 1.00 98.06 271 GLU A CA 1
ATOM 2097 C C . GLU A 1 271 ? -12.577 -1.711 -1.626 1.00 98.06 271 GLU A C 1
ATOM 2099 O O . GLU A 1 271 ? -12.452 -2.152 -2.769 1.00 98.06 271 GLU A O 1
ATOM 2104 N N . THR A 1 272 ? -12.314 -0.433 -1.336 1.00 98.62 272 THR A N 1
ATOM 2105 C CA . THR A 1 272 ? -11.895 0.548 -2.345 1.00 98.62 272 THR A CA 1
ATOM 2106 C C . THR A 1 272 ? -10.522 0.201 -2.914 1.00 98.62 272 THR A C 1
ATOM 2108 O O . THR A 1 272 ? -10.365 0.145 -4.135 1.00 98.62 272 THR A O 1
ATOM 2111 N N . VAL A 1 273 ? -9.536 -0.090 -2.056 1.00 98.81 273 VAL A N 1
ATOM 2112 C CA . VAL A 1 273 ? -8.198 -0.487 -2.527 1.00 98.81 273 VAL A CA 1
ATOM 2113 C C . VAL A 1 273 ? -8.222 -1.860 -3.207 1.00 98.81 273 VAL A C 1
ATOM 2115 O O . VAL A 1 273 ? -7.566 -2.031 -4.230 1.00 98.81 273 VAL A O 1
ATOM 2118 N N . ALA A 1 274 ? -9.051 -2.799 -2.738 1.00 98.81 274 ALA A N 1
ATOM 2119 C CA . ALA A 1 274 ? -9.229 -4.102 -3.377 1.00 98.81 274 ALA A CA 1
ATOM 2120 C C . ALA A 1 274 ? -9.757 -3.980 -4.814 1.00 98.81 274 ALA A C 1
ATOM 2122 O O . ALA A 1 274 ? -9.231 -4.619 -5.726 1.00 98.81 274 ALA A O 1
ATOM 2123 N N . LYS A 1 275 ? -10.760 -3.121 -5.041 1.00 98.81 275 LYS A N 1
ATOM 2124 C CA . LYS A 1 275 ? -11.283 -2.827 -6.386 1.00 98.81 275 LYS A CA 1
ATOM 2125 C C . LYS A 1 275 ? -10.230 -2.160 -7.271 1.00 98.81 275 LYS A C 1
ATOM 2127 O O . LYS A 1 275 ? -10.089 -2.544 -8.427 1.00 98.81 275 LYS A O 1
ATOM 2132 N N . SER A 1 276 ? -9.475 -1.207 -6.723 1.00 98.88 276 SER A N 1
ATOM 2133 C CA . SER A 1 276 ? -8.393 -0.514 -7.435 1.00 98.88 276 SER A CA 1
ATOM 2134 C C . SER A 1 276 ? -7.253 -1.455 -7.849 1.00 98.88 276 SER A C 1
ATOM 2136 O O . SER A 1 276 ? -6.774 -1.384 -8.981 1.00 98.88 276 SER A O 1
ATOM 2138 N N . ASN A 1 277 ? -6.873 -2.387 -6.972 1.00 98.81 277 ASN A N 1
ATOM 2139 C CA . ASN A 1 277 ? -5.893 -3.441 -7.235 1.00 98.81 277 ASN A CA 1
ATOM 2140 C C . ASN A 1 277 ? -6.373 -4.438 -8.305 1.00 98.81 277 ASN A C 1
ATOM 2142 O O . ASN A 1 277 ? -5.613 -4.816 -9.193 1.00 98.81 277 ASN A O 1
ATOM 2146 N N . ALA A 1 278 ? -7.640 -4.856 -8.255 1.00 98.69 278 ALA A N 1
ATOM 2147 C CA . ALA A 1 278 ? -8.188 -5.865 -9.165 1.00 98.69 278 ALA A CA 1
ATOM 2148 C C . ALA A 1 278 ? -8.315 -5.396 -10.628 1.00 98.69 278 ALA A C 1
ATOM 2150 O O . ALA A 1 278 ? -8.463 -6.222 -11.524 1.00 98.69 278 ALA A O 1
ATOM 2151 N N . GLN A 1 279 ? -8.286 -4.087 -10.880 1.00 98.50 279 GLN A N 1
ATOM 2152 C CA . GLN A 1 279 ? -8.570 -3.504 -12.197 1.00 98.50 279 GLN A CA 1
ATOM 2153 C C . GLN A 1 279 ? -7.337 -2.961 -12.937 1.00 98.50 279 GLN A C 1
ATOM 2155 O O . GLN A 1 279 ? -7.493 -2.301 -13.961 1.00 98.50 279 GLN A O 1
ATOM 2160 N N . LEU A 1 280 ? -6.124 -3.226 -12.448 1.00 98.69 280 LEU A N 1
ATOM 2161 C CA . LEU A 1 280 ? -4.873 -2.782 -13.073 1.00 98.69 280 LEU A CA 1
ATOM 2162 C C . LEU A 1 280 ? -4.593 -3.545 -14.372 1.00 98.69 280 LEU A C 1
ATOM 2164 O O . LEU A 1 280 ? -3.842 -4.509 -14.366 1.00 98.69 280 LEU A O 1
ATOM 2168 N N . ARG A 1 281 ? -5.211 -3.143 -15.481 1.00 97.88 281 ARG A N 1
ATOM 2169 C CA . ARG A 1 281 ? -5.229 -3.921 -16.730 1.00 97.88 281 ARG A CA 1
ATOM 2170 C C . ARG A 1 281 ? -4.263 -3.397 -17.783 1.00 97.88 281 ARG A C 1
ATOM 2172 O O . ARG A 1 281 ? -3.638 -4.164 -18.508 1.00 97.88 281 ARG A O 1
ATOM 2179 N N . GLU A 1 282 ? -4.133 -2.083 -17.861 1.00 97.88 282 GLU A N 1
ATOM 2180 C CA . GLU A 1 282 ? -3.534 -1.394 -18.994 1.00 97.88 282 GLU A CA 1
ATOM 2181 C C . GLU A 1 282 ? -2.359 -0.526 -18.556 1.00 97.88 282 GLU A C 1
ATOM 2183 O O . GLU A 1 282 ? -2.357 0.087 -17.487 1.00 97.88 282 GLU A O 1
ATOM 2188 N N . ILE A 1 283 ? -1.363 -0.428 -19.433 1.00 96.50 283 ILE A N 1
ATOM 2189 C CA . ILE A 1 283 ? -0.363 0.630 -19.337 1.00 96.50 283 ILE A CA 1
ATOM 2190 C C . ILE A 1 283 ? -1.006 1.962 -19.746 1.00 96.50 283 ILE A C 1
ATOM 2192 O O . ILE A 1 283 ? -1.814 2.006 -20.671 1.00 96.50 283 ILE A O 1
ATOM 2196 N N . ASP A 1 284 ? -0.634 3.053 -19.070 1.00 96.75 284 ASP A N 1
ATOM 2197 C CA . ASP A 1 284 ? -1.056 4.411 -19.443 1.00 96.75 284 ASP A CA 1
ATOM 2198 C C . ASP A 1 284 ? -0.811 4.648 -20.947 1.00 96.75 284 ASP A C 1
ATOM 2200 O O . ASP A 1 284 ? 0.338 4.508 -21.386 1.00 96.75 284 ASP A O 1
ATOM 2204 N N . PRO A 1 285 ? -1.823 5.039 -21.745 1.00 96.31 285 PRO A N 1
ATOM 2205 C CA . PRO A 1 285 ? -1.643 5.308 -23.170 1.00 96.31 285 PRO A CA 1
ATOM 2206 C C . PRO A 1 285 ? -0.528 6.317 -23.452 1.00 96.31 285 PRO A C 1
ATOM 2208 O O . PRO A 1 285 ? 0.197 6.181 -24.437 1.00 96.31 285 PRO A O 1
ATOM 2211 N N . GLN A 1 286 ? -0.332 7.295 -22.559 1.00 95.19 286 GLN A N 1
ATOM 2212 C CA . GLN A 1 286 ? 0.776 8.242 -22.686 1.00 95.19 286 GLN A CA 1
ATOM 2213 C C . GLN A 1 286 ? 2.125 7.528 -22.608 1.00 95.19 286 GLN A C 1
ATOM 2215 O O . GLN A 1 286 ? 2.962 7.746 -23.478 1.00 95.19 286 GLN A O 1
ATOM 2220 N N . ARG A 1 287 ? 2.299 6.618 -21.641 1.00 94.56 287 ARG A N 1
ATOM 2221 C 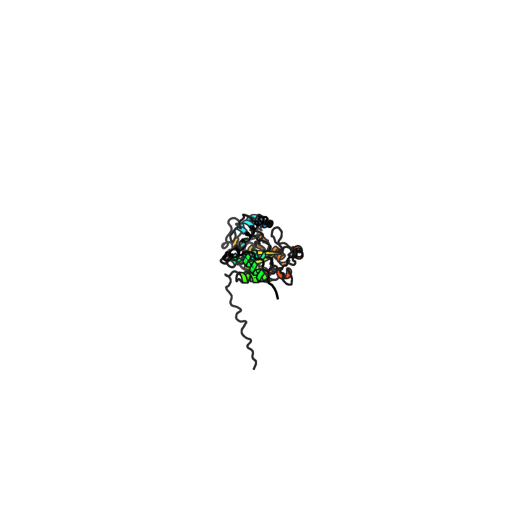CA . ARG A 1 287 ? 3.517 5.807 -21.502 1.00 94.56 287 ARG A CA 1
ATOM 2222 C C . ARG A 1 287 ? 3.715 4.879 -22.693 1.00 94.56 287 ARG A C 1
ATOM 2224 O O . ARG A 1 287 ? 4.816 4.783 -23.211 1.00 94.56 287 ARG A O 1
ATOM 2231 N N . ALA A 1 288 ? 2.648 4.249 -23.179 1.00 93.81 288 ALA A N 1
ATOM 2232 C CA . ALA A 1 288 ? 2.722 3.391 -24.361 1.00 93.81 288 ALA A CA 1
ATOM 2233 C C . ALA A 1 288 ? 3.217 4.137 -25.617 1.00 93.81 288 ALA A C 1
ATOM 2235 O O . ALA A 1 288 ? 3.794 3.524 -26.511 1.00 93.81 288 ALA A O 1
ATOM 2236 N N . SER A 1 289 ? 2.996 5.455 -25.680 1.00 94.56 289 SER A N 1
ATOM 2237 C CA . SER A 1 289 ? 3.348 6.308 -26.821 1.00 94.56 289 SER A CA 1
ATOM 2238 C C . SER A 1 289 ? 4.580 7.200 -26.616 1.00 94.56 289 SER A C 1
ATOM 2240 O O . SER A 1 289 ? 4.941 7.935 -27.533 1.00 94.56 289 SER A O 1
ATOM 2242 N N . ASP A 1 290 ? 5.237 7.164 -25.449 1.00 95.69 290 ASP A N 1
ATOM 2243 C CA . ASP A 1 290 ? 6.311 8.116 -25.114 1.00 95.69 290 ASP A CA 1
ATOM 2244 C C . ASP A 1 290 ? 7.698 7.741 -25.676 1.00 95.69 290 ASP A C 1
ATOM 2246 O O . ASP A 1 290 ? 8.653 8.505 -25.531 1.00 95.69 290 ASP A O 1
ATOM 2250 N N . GLY A 1 291 ? 7.811 6.584 -26.337 1.00 94.06 291 GLY A N 1
ATOM 2251 C CA . GLY A 1 291 ? 9.057 6.082 -26.924 1.00 94.06 291 GLY A CA 1
ATOM 2252 C C . GLY A 1 291 ? 10.035 5.459 -25.920 1.00 94.06 291 GLY A C 1
ATOM 2253 O O . GLY A 1 291 ? 11.101 4.992 -26.327 1.00 94.06 291 GLY A O 1
ATOM 2254 N N . SER A 1 292 ? 9.692 5.417 -24.632 1.00 94.69 292 SER A N 1
ATOM 2255 C CA . SER A 1 292 ? 10.491 4.777 -23.586 1.00 94.69 292 SER A CA 1
ATOM 2256 C C . SER A 1 292 ? 10.276 3.268 -23.575 1.00 94.69 292 SER A C 1
ATOM 2258 O O . SER A 1 292 ? 9.204 2.752 -23.892 1.00 94.69 292 SER A O 1
ATOM 2260 N N . TYR A 1 293 ? 11.308 2.539 -23.155 1.00 94.75 293 TYR A N 1
ATOM 2261 C CA . TYR A 1 293 ? 11.222 1.097 -22.975 1.00 94.75 293 TYR A CA 1
ATOM 2262 C C . TYR A 1 293 ? 10.771 0.750 -21.553 1.00 94.75 293 TYR A C 1
ATOM 2264 O O . TYR A 1 293 ? 11.463 1.061 -20.579 1.00 94.75 293 TYR A O 1
ATOM 2272 N N . TYR A 1 294 ? 9.646 0.043 -21.449 1.00 96.88 294 TYR A N 1
ATOM 2273 C CA . TYR A 1 294 ? 9.084 -0.449 -20.195 1.00 96.88 294 TYR A CA 1
ATOM 2274 C C . TYR A 1 294 ? 9.203 -1.969 -20.106 1.00 96.88 294 TYR A C 1
ATOM 2276 O O . TYR A 1 294 ? 8.880 -2.686 -21.052 1.00 96.88 294 TYR A O 1
ATOM 2284 N N . VAL A 1 295 ? 9.642 -2.465 -18.949 1.00 97.94 295 VAL A N 1
ATOM 2285 C CA . VAL A 1 295 ? 9.673 -3.904 -18.667 1.00 97.94 295 VAL A CA 1
ATOM 2286 C C . VAL A 1 295 ? 8.281 -4.339 -18.214 1.00 97.94 295 VAL A C 1
ATOM 2288 O O . VAL A 1 295 ? 7.828 -3.945 -17.141 1.00 97.94 295 VAL A O 1
ATOM 2291 N N . LEU A 1 296 ? 7.611 -5.142 -19.038 1.00 97.06 296 LEU A N 1
ATOM 2292 C CA . LEU A 1 296 ? 6.299 -5.726 -18.763 1.00 97.06 296 LEU A CA 1
ATOM 2293 C C . LEU A 1 296 ? 6.397 -7.259 -18.813 1.00 97.06 296 LEU A C 1
ATOM 2295 O O . LEU A 1 296 ? 7.184 -7.785 -19.607 1.00 97.06 296 LEU A O 1
ATOM 2299 N N . PRO A 1 297 ? 5.606 -7.990 -18.012 1.00 96.38 297 PRO A N 1
ATOM 2300 C CA . PRO A 1 297 ? 5.462 -9.429 -18.200 1.00 96.38 297 PRO A CA 1
ATOM 2301 C C . PRO A 1 297 ? 4.697 -9.728 -19.508 1.00 96.38 297 PRO A C 1
ATOM 2303 O O . PRO A 1 297 ? 4.102 -8.815 -20.090 1.00 96.38 297 PRO A O 1
ATOM 2306 N N . PRO A 1 298 ? 4.694 -10.985 -19.995 1.00 95.62 298 PRO A N 1
ATOM 2307 C CA . PRO A 1 298 ? 4.074 -11.345 -21.273 1.00 95.62 298 PRO A CA 1
ATOM 2308 C C . PRO A 1 298 ? 2.606 -10.915 -21.409 1.00 95.62 298 PRO A C 1
ATOM 2310 O O . PRO A 1 298 ? 2.226 -10.400 -22.458 1.00 95.62 298 PRO A O 1
ATOM 2313 N N . GLY A 1 299 ? 1.798 -11.062 -20.354 1.00 96.81 299 GLY A N 1
ATOM 2314 C CA . GLY A 1 299 ? 0.410 -10.590 -20.297 1.00 96.81 299 GLY A CA 1
ATOM 2315 C C . GLY A 1 299 ? 0.232 -9.119 -19.900 1.00 96.81 299 GLY A C 1
ATOM 2316 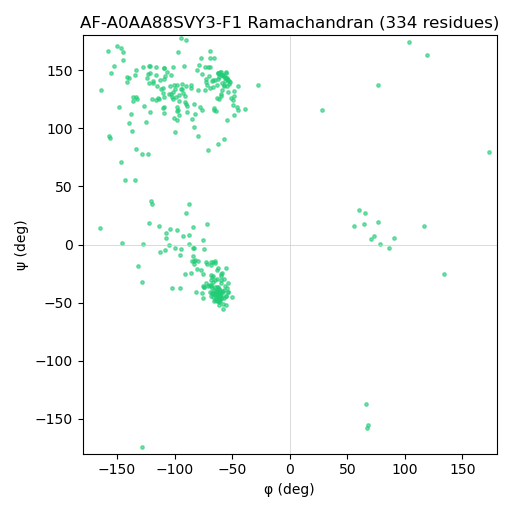O O . GLY A 1 299 ? -0.870 -8.711 -19.541 1.00 96.81 299 GLY A O 1
ATOM 2317 N N . GLY A 1 300 ? 1.293 -8.310 -19.940 1.00 97.62 300 GLY A N 1
ATOM 2318 C CA . GLY A 1 300 ? 1.230 -6.874 -19.675 1.00 97.62 300 GLY A CA 1
ATOM 2319 C C . GLY A 1 300 ? 0.913 -6.514 -18.220 1.00 97.62 300 GLY A C 1
ATOM 2320 O O . GLY A 1 300 ? 1.180 -7.268 -17.287 1.00 97.62 300 GLY A O 1
ATOM 2321 N N . VAL A 1 301 ? 0.359 -5.317 -18.014 1.00 98.06 301 VAL A N 1
ATOM 2322 C CA . VAL A 1 301 ? 0.053 -4.801 -16.667 1.00 98.06 301 VAL A CA 1
ATOM 2323 C C . VAL A 1 301 ? -0.967 -5.685 -15.941 1.00 98.06 301 VAL A C 1
ATOM 2325 O O . VAL A 1 301 ? -0.802 -5.918 -14.745 1.00 98.06 301 VAL A O 1
ATOM 2328 N N . GLU A 1 302 ? -1.954 -6.232 -16.661 1.00 98.56 302 GLU A N 1
ATOM 2329 C CA . GLU A 1 302 ? -2.972 -7.125 -16.095 1.00 98.56 302 GLU A CA 1
ATOM 2330 C C . GLU A 1 302 ? -2.358 -8.356 -15.425 1.00 98.56 302 GLU A C 1
ATOM 2332 O O . GLU A 1 302 ? -2.564 -8.569 -14.232 1.00 98.56 302 GLU A O 1
ATOM 2337 N N . GLU A 1 303 ? -1.540 -9.130 -16.144 1.00 98.31 303 GLU A N 1
ATOM 2338 C CA . GLU A 1 303 ? -0.863 -10.300 -15.563 1.00 98.31 303 GLU A CA 1
ATOM 2339 C C . GLU A 1 303 ? 0.078 -9.900 -14.417 1.00 98.31 303 GLU A C 1
ATOM 2341 O O . GLU A 1 303 ? 0.197 -10.601 -13.408 1.00 98.31 303 GLU A O 1
ATOM 2346 N N . GLY A 1 304 ? 0.761 -8.769 -14.577 1.00 98.50 304 GLY A N 1
ATOM 2347 C CA . GLY A 1 304 ? 1.806 -8.343 -13.664 1.00 98.50 304 GLY A CA 1
ATOM 2348 C C . GLY A 1 304 ? 1.317 -7.799 -12.328 1.00 98.50 304 GLY A C 1
ATOM 2349 O O . GLY A 1 304 ? 1.980 -8.030 -11.312 1.00 98.50 304 GLY A O 1
ATOM 2350 N N . LEU A 1 305 ? 0.197 -7.071 -12.316 1.00 98.75 305 LEU A N 1
ATOM 2351 C CA . LEU A 1 305 ? -0.255 -6.288 -11.162 1.00 98.75 305 LEU A CA 1
ATOM 2352 C C . LEU A 1 305 ? -1.701 -6.564 -10.738 1.00 98.75 305 LEU A C 1
ATOM 2354 O O . LEU A 1 305 ? -1.987 -6.455 -9.542 1.00 98.75 305 LEU A O 1
ATOM 2358 N N . ALA A 1 306 ? -2.612 -6.897 -11.661 1.00 98.75 306 ALA A N 1
ATOM 2359 C CA . ALA A 1 306 ? -4.027 -7.024 -11.320 1.00 98.75 306 ALA A CA 1
ATOM 2360 C C . ALA A 1 306 ? -4.249 -8.145 -10.303 1.00 98.75 306 ALA A C 1
ATOM 2362 O O . ALA A 1 306 ? -3.843 -9.295 -10.495 1.00 98.75 306 ALA A O 1
ATOM 2363 N N . GLY A 1 307 ? -4.905 -7.805 -9.196 1.00 98.62 307 GLY A N 1
ATOM 2364 C CA . GLY A 1 307 ? -5.217 -8.783 -8.160 1.00 98.62 307 GLY A CA 1
ATOM 2365 C C . GLY A 1 307 ? -3.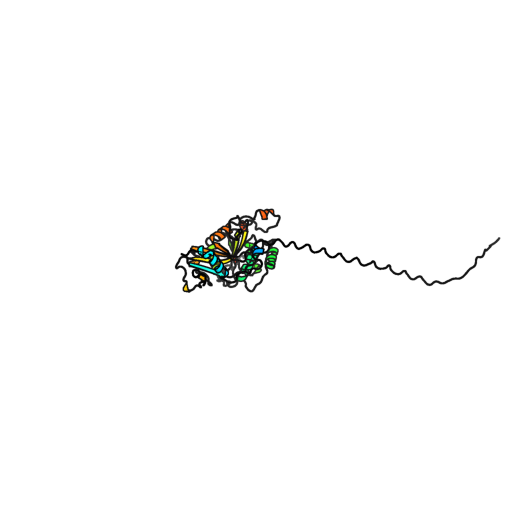986 -9.371 -7.461 1.00 98.62 307 GLY A C 1
ATOM 2366 O O . GLY A 1 307 ? -4.100 -10.449 -6.873 1.00 98.62 307 GLY A O 1
ATOM 2367 N N . GLN A 1 308 ? -2.819 -8.726 -7.568 1.00 98.81 308 GLN A N 1
ATOM 2368 C CA . GLN A 1 308 ? -1.583 -9.166 -6.923 1.00 98.81 308 GLN A CA 1
ATOM 2369 C C . GLN A 1 308 ? -1.360 -8.404 -5.617 1.00 98.81 308 GLN A C 1
ATOM 2371 O O . GLN A 1 308 ? -1.498 -7.184 -5.590 1.00 98.81 308 GLN A O 1
ATOM 2376 N N . VAL A 1 309 ? -0.948 -9.095 -4.554 1.00 98.81 309 VAL A N 1
ATOM 2377 C CA . VAL A 1 309 ? -0.474 -8.486 -3.295 1.00 98.81 309 VAL A CA 1
ATOM 2378 C C . VAL A 1 309 ? 0.722 -9.274 -2.780 1.00 98.81 309 VAL A C 1
ATOM 2380 O O . VAL A 1 309 ? 0.761 -10.499 -2.913 1.00 98.81 309 VAL A O 1
ATOM 2383 N N . LEU A 1 310 ? 1.701 -8.587 -2.191 1.00 98.88 310 LEU A N 1
ATOM 2384 C CA . LEU A 1 310 ? 2.880 -9.224 -1.603 1.00 98.88 310 LEU A CA 1
ATOM 2385 C C . LEU A 1 310 ? 2.843 -9.115 -0.084 1.00 98.88 310 LEU A C 1
ATOM 2387 O O . LEU A 1 310 ? 2.900 -8.012 0.452 1.00 98.88 310 LEU A O 1
ATOM 2391 N N . LEU A 1 311 ? 2.786 -10.254 0.597 1.00 98.62 311 LEU A N 1
ATOM 2392 C CA . LEU A 1 311 ? 2.949 -10.373 2.041 1.00 98.62 311 LEU A CA 1
ATOM 2393 C C . LEU A 1 311 ? 4.437 -10.575 2.326 1.00 98.62 311 LEU A C 1
ATOM 2395 O O . LEU A 1 311 ? 5.023 -11.578 1.911 1.00 98.62 311 LEU A O 1
ATOM 2399 N N . LEU A 1 312 ? 5.062 -9.601 2.986 1.00 97.56 312 LEU A N 1
ATOM 2400 C CA . LEU A 1 312 ? 6.483 -9.656 3.319 1.00 97.56 312 LEU A CA 1
ATOM 2401 C C . LEU A 1 312 ? 6.641 -10.169 4.750 1.00 97.56 312 LEU A C 1
ATOM 2403 O O . LEU A 1 312 ? 6.087 -9.578 5.678 1.00 97.56 312 LEU A O 1
ATOM 2407 N N . HIS A 1 313 ? 7.392 -11.252 4.933 1.00 94.56 313 HIS A N 1
ATOM 2408 C CA . HIS A 1 313 ? 7.587 -11.845 6.252 1.00 94.56 313 HIS A CA 1
ATOM 2409 C C . HIS A 1 313 ? 8.816 -11.265 6.943 1.00 94.56 313 HIS A C 1
ATOM 2411 O O . HIS A 1 313 ? 9.917 -11.261 6.386 1.00 94.56 313 HIS A O 1
ATOM 2417 N N . THR A 1 314 ? 8.639 -10.793 8.175 1.00 86.88 314 THR A N 1
ATOM 2418 C CA . THR A 1 314 ? 9.754 -10.308 8.992 1.00 86.88 314 THR A CA 1
ATOM 2419 C C . THR A 1 314 ? 10.550 -11.493 9.541 1.00 86.88 314 THR A C 1
ATOM 2421 O O . THR A 1 314 ? 10.000 -12.551 9.859 1.00 86.88 314 THR A O 1
ATOM 2424 N N . SER A 1 315 ? 11.861 -11.308 9.694 1.00 67.88 315 SER A N 1
ATOM 2425 C CA . SER A 1 315 ? 12.813 -12.346 10.127 1.00 67.88 315 SER A CA 1
ATOM 2426 C C . SER A 1 315 ? 12.458 -13.017 11.469 1.00 67.88 315 SER A C 1
ATOM 2428 O O . SER A 1 315 ? 12.911 -14.125 11.747 1.00 67.88 315 SER A O 1
ATOM 2430 N N . GLN A 1 316 ? 11.633 -12.369 12.299 1.00 58.19 316 GLN A N 1
ATOM 2431 C CA . GLN A 1 316 ? 11.178 -12.888 13.595 1.00 58.19 316 GLN A CA 1
ATOM 2432 C C . GLN A 1 316 ? 10.153 -14.031 13.473 1.00 58.19 316 GLN A C 1
ATOM 2434 O O . GLN A 1 316 ? 9.933 -14.754 14.438 1.00 58.19 316 GLN A O 1
ATOM 2439 N N . THR A 1 317 ? 9.553 -14.230 12.296 1.00 52.38 317 THR A N 1
ATOM 2440 C CA . THR A 1 317 ? 8.506 -15.243 12.057 1.00 52.38 317 THR A CA 1
ATOM 2441 C C . THR A 1 317 ? 9.024 -16.543 11.430 1.00 52.38 317 THR A C 1
ATOM 2443 O O . THR A 1 317 ? 8.237 -17.390 11.018 1.00 52.38 317 THR A O 1
ATOM 2446 N N . ASN A 1 318 ? 10.346 -16.757 11.399 1.00 39.59 318 ASN A N 1
ATOM 2447 C CA . ASN A 1 318 ? 10.971 -17.975 10.858 1.00 39.59 318 ASN A CA 1
ATOM 2448 C C . ASN A 1 318 ? 10.791 -19.241 11.732 1.00 39.59 318 ASN A C 1
ATOM 2450 O O . ASN A 1 318 ? 11.514 -20.224 11.560 1.00 39.59 318 ASN A O 1
ATOM 2454 N N . THR A 1 319 ? 9.839 -19.260 12.669 1.00 36.06 319 THR A N 1
ATOM 2455 C CA . THR A 1 319 ? 9.487 -20.467 13.425 1.00 36.06 319 THR A CA 1
ATOM 2456 C C . THR A 1 319 ? 8.584 -21.370 12.578 1.00 36.06 319 THR A C 1
ATOM 2458 O O . THR A 1 319 ? 7.366 -21.221 12.526 1.00 36.06 319 THR A O 1
ATOM 2461 N N . TYR A 1 320 ? 9.208 -22.319 11.881 1.00 36.09 320 TYR A N 1
ATOM 2462 C CA . TYR A 1 320 ? 8.538 -23.408 11.169 1.00 36.09 320 TYR A CA 1
ATOM 2463 C C . TYR A 1 320 ? 7.653 -24.247 12.114 1.00 36.09 320 TYR A C 1
ATOM 2465 O O . TYR A 1 320 ? 8.133 -24.664 13.169 1.00 36.09 320 TYR A O 1
ATOM 2473 N N . PRO A 1 321 ? 6.428 -24.635 11.721 1.00 38.38 321 PRO A N 1
ATOM 2474 C CA . PRO A 1 321 ? 5.943 -25.974 12.008 1.00 38.38 321 PRO A CA 1
ATOM 2475 C C . PRO A 1 321 ? 6.628 -26.949 11.034 1.00 38.38 321 PRO A C 1
ATOM 2477 O O . PRO A 1 321 ? 6.444 -26.859 9.821 1.00 38.38 321 PRO A O 1
ATOM 2480 N N . GLU A 1 322 ? 7.442 -27.869 11.555 1.00 39.38 322 GLU A N 1
ATOM 2481 C CA . GLU A 1 322 ? 7.965 -29.025 10.815 1.00 39.38 322 GLU A CA 1
ATOM 2482 C C . GLU A 1 322 ? 6.815 -29.933 10.353 1.00 39.38 322 GLU A C 1
ATOM 2484 O O . GLU A 1 322 ? 6.472 -30.898 11.027 1.00 39.38 322 GLU A O 1
ATOM 2489 N N . GLN A 1 323 ? 6.214 -29.662 9.198 1.00 37.31 323 GLN A N 1
ATOM 2490 C CA . GLN A 1 323 ? 5.409 -30.646 8.469 1.00 37.31 323 GLN A CA 1
ATOM 2491 C C . GLN A 1 323 ? 5.563 -30.412 6.966 1.00 37.31 323 GLN A C 1
ATOM 2493 O O . GLN A 1 323 ? 4.658 -29.902 6.329 1.00 37.31 323 GLN A O 1
ATOM 2498 N N . ASP A 1 324 ? 6.739 -30.734 6.417 1.00 38.84 324 ASP A N 1
ATOM 2499 C CA . ASP A 1 324 ? 6.874 -31.075 4.983 1.00 38.84 324 ASP A CA 1
ATOM 2500 C C . ASP A 1 324 ? 8.203 -31.775 4.609 1.00 38.84 324 ASP A C 1
ATOM 2502 O O . ASP A 1 324 ? 8.542 -31.943 3.438 1.00 38.84 324 ASP A O 1
ATOM 2506 N N . ALA A 1 325 ? 8.963 -32.274 5.593 1.00 34.41 325 ALA A N 1
ATOM 2507 C CA . ALA A 1 325 ? 10.225 -32.987 5.359 1.00 34.41 325 ALA A CA 1
ATOM 2508 C C . ALA A 1 325 ? 10.075 -34.510 5.120 1.00 34.41 325 ALA A C 1
ATOM 2510 O O . ALA A 1 325 ? 11.078 -35.213 5.042 1.00 34.41 325 ALA A O 1
ATOM 2511 N N . MET A 1 326 ? 8.854 -35.040 4.967 1.00 36.06 326 MET A N 1
ATOM 2512 C CA . MET A 1 326 ? 8.604 -36.480 4.731 1.00 36.06 326 MET A CA 1
ATOM 2513 C C . MET A 1 326 ? 8.021 -36.816 3.345 1.00 36.06 326 MET A C 1
ATOM 2515 O O . MET A 1 326 ? 7.546 -37.924 3.126 1.00 36.06 326 MET A O 1
ATOM 2519 N N . GLY A 1 327 ? 8.086 -35.894 2.378 1.00 34.84 327 GLY A N 1
ATOM 2520 C CA . GLY A 1 327 ? 7.577 -36.124 1.015 1.00 34.84 327 GLY A CA 1
ATOM 2521 C C . GLY A 1 327 ? 8.622 -36.486 -0.048 1.00 34.84 327 GLY A C 1
ATOM 2522 O O . GLY A 1 327 ? 8.260 -36.699 -1.203 1.00 34.84 327 GLY A O 1
ATOM 2523 N N . ARG A 1 328 ? 9.922 -36.519 0.277 1.00 40.75 328 ARG A N 1
ATOM 2524 C CA . ARG A 1 328 ? 10.990 -36.718 -0.725 1.00 40.75 328 ARG A CA 1
ATOM 2525 C C . ARG A 1 328 ? 12.049 -37.734 -0.312 1.00 40.75 328 ARG A C 1
ATOM 2527 O O . ARG A 1 328 ? 13.226 -37.417 -0.342 1.00 40.75 328 ARG A O 1
ATOM 2534 N N . MET A 1 329 ? 11.650 -38.959 0.014 1.00 37.91 329 MET A N 1
ATOM 2535 C CA . MET A 1 329 ? 12.513 -40.141 -0.127 1.00 37.91 329 MET A CA 1
ATOM 2536 C C . MET A 1 329 ? 11.641 -41.396 -0.222 1.00 37.91 329 MET A C 1
ATOM 2538 O O . MET A 1 329 ? 11.252 -41.935 0.803 1.00 37.91 329 MET A O 1
ATOM 2542 N N . ALA A 1 330 ? 11.315 -41.822 -1.447 1.00 35.81 330 ALA A N 1
ATOM 2543 C CA . ALA A 1 330 ? 11.102 -43.226 -1.834 1.00 35.81 330 ALA A CA 1
ATOM 2544 C C . ALA A 1 330 ? 10.573 -43.295 -3.278 1.00 35.81 330 ALA A C 1
ATOM 2546 O O . ALA A 1 330 ? 9.384 -43.476 -3.514 1.00 35.81 330 ALA A O 1
ATOM 2547 N N . VAL A 1 331 ? 11.469 -43.172 -4.257 1.00 36.62 331 VAL A N 1
ATOM 2548 C CA . VAL A 1 331 ? 11.329 -43.914 -5.518 1.00 36.62 331 VAL A CA 1
ATOM 2549 C C . VAL A 1 331 ? 12.703 -44.505 -5.789 1.00 36.62 331 VAL A C 1
ATOM 2551 O O . VAL A 1 331 ? 13.549 -43.910 -6.450 1.00 36.62 331 VAL A O 1
ATOM 2554 N N . GLN A 1 332 ? 12.963 -45.635 -5.139 1.00 36.19 332 GLN A N 1
ATOM 2555 C CA . GLN A 1 332 ? 14.108 -46.473 -5.443 1.00 36.19 332 GLN A CA 1
ATOM 2556 C C . GLN A 1 332 ? 13.691 -47.341 -6.631 1.00 36.19 332 GLN A C 1
ATOM 2558 O O . GLN A 1 332 ? 12.663 -48.011 -6.594 1.00 36.19 332 GLN A O 1
ATOM 2563 N N . HIS A 1 333 ? 14.442 -47.213 -7.721 1.00 37.94 333 HIS A N 1
ATOM 2564 C CA . HIS A 1 333 ? 14.294 -48.017 -8.922 1.00 37.94 333 HIS A CA 1
ATOM 2565 C C . HIS A 1 333 ? 14.598 -49.484 -8.603 1.00 37.94 333 HIS A C 1
ATOM 2567 O O . HIS A 1 333 ? 15.749 -49.812 -8.328 1.00 37.94 333 HIS A O 1
ATOM 2573 N N . ASP A 1 334 ? 13.594 -50.350 -8.721 1.00 41.19 334 ASP A N 1
ATOM 2574 C CA . ASP A 1 334 ? 13.810 -51.766 -9.006 1.00 41.19 334 ASP A CA 1
ATOM 2575 C C . ASP A 1 334 ? 13.942 -51.927 -10.524 1.00 41.19 334 ASP A C 1
ATOM 2577 O O . ASP A 1 334 ? 12.967 -51.795 -11.265 1.00 41.19 334 ASP A O 1
ATOM 2581 N N . CYS A 1 335 ? 15.165 -52.190 -10.981 1.00 41.38 335 CYS A N 1
ATOM 2582 C CA . CYS A 1 335 ? 15.446 -52.799 -12.275 1.00 41.38 335 CYS A CA 1
ATOM 2583 C C . CYS A 1 335 ? 16.719 -53.649 -12.159 1.00 41.38 335 CYS A C 1
ATOM 2585 O O . CYS A 1 335 ? 17.808 -53.103 -11.978 1.00 41.38 335 CYS A O 1
ATOM 2587 N N . VAL A 1 336 ? 16.514 -54.949 -12.411 1.00 42.41 336 VAL A N 1
ATOM 2588 C CA . VAL A 1 336 ? 17.456 -56.075 -12.589 1.00 42.41 336 VAL A CA 1
ATOM 2589 C C . VAL A 1 336 ? 17.922 -56.783 -11.323 1.00 42.41 336 VAL A C 1
ATOM 2591 O O . VAL A 1 336 ? 18.744 -56.222 -10.569 1.00 42.41 336 VAL A O 1
#

Organism: Tachysurus vachellii (NCBI:txid175792)

InterPro domains:
  IPR040043 Actin maturation protease [PTHR28631] (24-318)

Radius of gyration: 37.3 Å; Cα contacts (8 Å, |Δi|>4): 572; chains: 1; bounding box: 133×90×111 Å

Nearest PDB structures (foldseek):
  1df0-assembly1_A  TM=6.504E-01  e=2.826E-01  Rattus norvegicus
  1kfu-assembly1_L  TM=4.022E-01  e=7.988E-02  Homo sapiens
  6bjd-assembly1_A  TM=4.151E-01  e=4.054E-01  Homo sapiens
  6bjd-assembly3_C  TM=4.153E-01  e=4.573E-01  Homo sapiens
  6bgp-assembly1_A  TM=4.350E-01  e=1.434E+00  Homo sapiens

Solvent-accessible surface area (backbone atoms only — not comparable to full-atom values): 19774 Å² total; per-residue (Å²): 134,86,76,91,80,86,80,88,82,83,90,80,84,91,77,91,73,81,83,82,75,80,78,78,79,79,81,78,79,79,78,78,77,78,76,76,77,77,75,77,76,70,76,74,77,69,71,79,75,50,69,51,57,60,70,46,59,98,61,79,61,74,73,55,51,50,56,52,58,51,57,53,42,68,77,42,53,90,78,57,69,84,75,40,43,36,40,38,23,43,40,54,58,66,62,52,75,50,73,80,55,23,28,43,57,37,15,52,54,26,43,35,52,64,44,40,74,88,63,88,76,54,69,66,57,56,48,51,51,36,40,77,70,61,46,20,76,81,37,51,65,35,32,52,67,51,51,39,54,48,48,29,72,74,68,74,39,57,60,50,76,45,78,82,32,50,61,72,76,44,33,49,53,52,53,50,41,18,32,62,53,27,37,32,42,39,40,30,10,48,40,98,86,68,45,63,34,86,60,46,17,49,41,61,39,29,26,22,32,27,19,35,39,36,28,29,56,71,86,75,68,76,64,93,82,45,50,60,43,91,90,42,77,73,36,32,42,42,96,59,59,68,60,69,74,60,62,73,64,49,75,39,52,29,37,32,31,38,33,17,71,38,63,57,78,43,83,40,50,45,69,54,43,33,54,12,14,51,41,19,48,38,71,27,68,65,59,78,67,66,82,66,81,77,50,59,46,97,65,32,34,28,69,18,31,28,12,34,37,37,42,42,44,34,70,89,67,74,75,74,82,94,80,75,90,83,81,85,84,84,85,79,85,88,79,136